Protein AF-A0A7S9GXP0-F1 (afdb_monomer_lite)

Foldseek 3Di:
DDALKDFADFDDLVRLLVLLLVQCVVLVNNPPQFDLLCVQQVDQWTQAPVGIFGEHEAEDACVVCVFFQWKWADPLHGIYIYGYPVLVVCSVVLAQVSQLRSQLSVQCRRYVVVCRNVVDMNTAGPVGGDDDPPHPLRRISSNSSNSSSLSNGHNCVVLLVDDALVSRCVRHSHPSVSSVVVVVVSVCVVCVVVVVVVVVVVVVVVVVVPPDPDDDPPPFPFDPDADPVPRDSQWGDDPQWIARPVPRDIGHPDCPVDDDD

Sequence (261 aa):
MSSDDYFVDPLSDSEVQAYAKRARIFLGLGDARRVDPLILEGVDKIWTVQGVKSFRLEVVADEALPHDVGLTTYDGTKILVQIPRRIRHDAYLGDGFARYTVTHELGHATLHLNKLMSGAAMPRRGSGNKRSDWIPKFKSAERQAMTFGGAFLINDKIGRGLTSPEAISIEFGLSLQAAHIYFEQVQEEIARPEASGRIRQMADQVRAALVPTSSSVATPSFLNEICSCCGQQKLFPVGNKYMCQGCDAIYDRFQDGDQVQ

Radius of gyration: 31.65 Å; chains: 1; bounding box: 79×73×62 Å

pLDDT: mean 87.84, std 13.44, range [33.53, 98.56]

Structure (mmCIF, N/CA/C/O backbone):
data_AF-A0A7S9GXP0-F1
#
_entry.id   AF-A0A7S9GXP0-F1
#
loop_
_atom_site.group_PDB
_atom_site.id
_atom_site.type_symbol
_atom_site.label_atom_id
_atom_site.label_alt_id
_atom_site.label_comp_id
_atom_site.label_asym_id
_atom_site.label_entity_id
_atom_site.label_seq_id
_atom_site.pdbx_PDB_ins_code
_atom_site.Cartn_x
_atom_site.Cartn_y
_atom_site.Cartn_z
_atom_site.occupancy
_atom_site.B_iso_or_equiv
_atom_site.auth_seq_id
_atom_site.auth_comp_id
_atom_site.auth_asym_id
_atom_site.auth_atom_id
_atom_site.pdbx_PDB_model_num
ATOM 1 N N . MET A 1 1 ? 8.524 24.267 -4.888 1.00 33.53 1 MET A N 1
ATOM 2 C CA . MET A 1 1 ? 8.758 23.063 -4.065 1.00 33.53 1 MET A CA 1
ATOM 3 C C . MET A 1 1 ? 7.789 22.005 -4.551 1.00 33.53 1 MET A C 1
ATOM 5 O O . MET A 1 1 ? 6.594 22.202 -4.388 1.00 33.53 1 MET A O 1
ATOM 9 N N . SER A 1 2 ? 8.271 20.975 -5.248 1.00 40.28 2 SER A N 1
ATOM 10 C CA . SER A 1 2 ? 7.413 19.851 -5.636 1.00 40.28 2 SER A CA 1
ATOM 11 C C . SER A 1 2 ? 7.044 19.107 -4.356 1.00 40.28 2 SER A C 1
ATOM 13 O O . SER A 1 2 ? 7.938 18.630 -3.664 1.00 40.28 2 SER A O 1
ATOM 15 N N . SER A 1 3 ? 5.766 19.104 -3.983 1.00 53.41 3 SER A N 1
ATOM 16 C CA . SER A 1 3 ? 5.272 18.232 -2.915 1.00 53.41 3 SER A CA 1
ATOM 17 C C . SER A 1 3 ? 5.403 16.797 -3.419 1.00 53.41 3 SER A C 1
ATOM 19 O O . SER A 1 3 ? 4.863 16.493 -4.479 1.00 53.41 3 SER A O 1
ATOM 21 N N . ASP A 1 4 ? 6.130 15.942 -2.696 1.00 73.19 4 ASP A N 1
ATOM 22 C CA . ASP A 1 4 ? 6.200 14.501 -2.993 1.00 73.19 4 ASP A CA 1
ATOM 23 C C . ASP A 1 4 ? 4.871 13.790 -2.640 1.00 73.19 4 ASP A C 1
ATOM 25 O O . ASP A 1 4 ? 4.665 12.6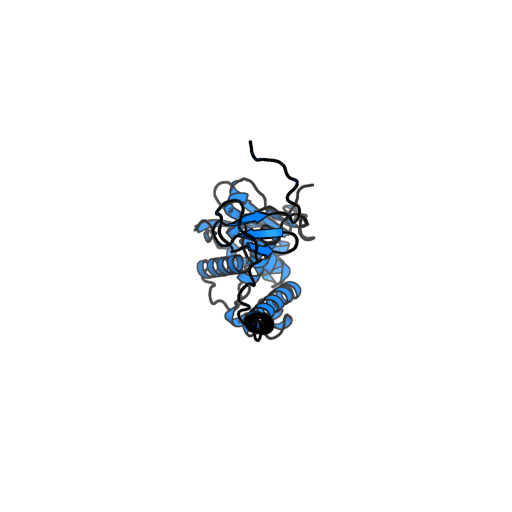42 -3.010 1.00 73.19 4 ASP A O 1
ATOM 29 N N . ASP A 1 5 ? 3.949 14.473 -1.946 1.00 85.81 5 ASP A N 1
ATOM 30 C CA . ASP A 1 5 ? 2.606 13.977 -1.621 1.00 85.81 5 ASP A CA 1
ATOM 31 C C . ASP A 1 5 ? 1.535 14.627 -2.513 1.00 85.81 5 ASP A C 1
ATOM 33 O O . ASP A 1 5 ? 1.552 15.843 -2.750 1.00 85.81 5 ASP A O 1
ATOM 37 N N . TYR A 1 6 ? 0.576 13.820 -2.966 1.00 87.75 6 TYR A N 1
ATOM 38 C CA . TYR A 1 6 ? -0.521 14.238 -3.837 1.00 87.75 6 TYR A CA 1
ATOM 39 C C . TYR A 1 6 ? -1.850 14.263 -3.085 1.00 87.75 6 TYR A C 1
ATOM 41 O O . TYR A 1 6 ? -2.180 13.353 -2.325 1.00 87.75 6 TYR A O 1
ATOM 49 N N . PHE A 1 7 ? -2.663 15.280 -3.375 1.00 91.44 7 PHE A N 1
ATOM 50 C CA . PHE A 1 7 ? -4.058 15.314 -2.949 1.00 91.44 7 PHE A CA 1
ATOM 51 C C . PHE A 1 7 ? -4.886 14.343 -3.798 1.00 91.44 7 PHE A C 1
ATOM 53 O O . PHE A 1 7 ? -4.994 14.519 -5.018 1.00 91.44 7 PHE A O 1
ATOM 60 N N . VAL A 1 8 ? -5.486 13.350 -3.150 1.00 93.25 8 VAL A N 1
ATOM 61 C CA . VAL A 1 8 ? -6.285 12.276 -3.763 1.00 93.25 8 VAL A CA 1
ATOM 62 C C . VAL A 1 8 ? -7.693 12.223 -3.175 1.00 93.25 8 VAL A C 1
ATOM 64 O O . VAL A 1 8 ? -8.009 12.930 -2.211 1.00 93.25 8 VAL A O 1
ATOM 67 N N . ASP A 1 9 ? -8.546 11.395 -3.778 1.00 93.44 9 ASP A N 1
ATOM 68 C CA . ASP A 1 9 ? -9.899 11.172 -3.284 1.00 93.44 9 ASP A CA 1
ATOM 69 C C . ASP A 1 9 ? -9.862 10.651 -1.838 1.00 93.44 9 ASP A C 1
ATOM 71 O O . ASP A 1 9 ? -8.980 9.863 -1.474 1.00 93.44 9 ASP A O 1
ATOM 75 N N . PRO A 1 10 ? -10.776 11.128 -0.977 1.00 95.25 10 PRO A N 1
ATOM 76 C CA . PRO A 1 10 ? -10.758 10.784 0.430 1.00 95.25 10 PRO A CA 1
ATOM 77 C C . PRO A 1 10 ? -11.064 9.299 0.633 1.00 95.25 10 PRO A C 1
ATOM 79 O O . PRO A 1 10 ? -12.124 8.836 0.226 1.00 95.25 10 PRO A O 1
ATOM 82 N N . LEU A 1 11 ? -10.170 8.592 1.323 1.00 95.62 11 LEU A N 1
ATOM 83 C CA . LEU A 1 11 ? -10.386 7.225 1.795 1.00 95.62 11 LEU A CA 1
ATOM 84 C C . LEU A 1 11 ? -10.024 7.129 3.275 1.00 95.62 11 LEU A C 1
ATOM 86 O O . LEU A 1 11 ? -8.978 7.617 3.717 1.00 95.62 11 LEU A O 1
ATOM 90 N N . SER A 1 12 ? -10.896 6.486 4.043 1.00 93.88 12 SER A N 1
ATOM 91 C CA . SER A 1 12 ? -10.603 6.082 5.415 1.00 93.88 12 SER A CA 1
ATOM 92 C C . SER A 1 12 ? -9.601 4.922 5.450 1.00 93.88 12 SER A C 1
ATOM 94 O O . SER A 1 12 ? -9.471 4.159 4.490 1.00 93.88 12 SER A O 1
ATOM 96 N N . ASP A 1 13 ? -8.904 4.752 6.579 1.00 91.62 13 ASP A N 1
ATOM 97 C CA . ASP A 1 13 ? -7.936 3.658 6.734 1.00 91.62 13 ASP A CA 1
ATOM 98 C C . ASP A 1 13 ? -8.610 2.277 6.558 1.00 91.62 13 ASP A C 1
ATOM 100 O O . ASP A 1 13 ? -8.023 1.385 5.948 1.00 91.62 13 ASP A O 1
ATOM 104 N N . SER A 1 14 ? -9.865 2.103 6.994 1.00 91.69 14 SER A N 1
ATOM 105 C CA . SER A 1 14 ? -10.600 0.840 6.830 1.00 91.69 14 SER A CA 1
ATOM 106 C C . SER A 1 14 ? -10.988 0.550 5.375 1.00 91.69 14 SER A C 1
ATOM 108 O O . SER A 1 14 ? -10.937 -0.606 4.951 1.00 91.69 14 SER A O 1
ATOM 110 N N . GLU A 1 15 ? -11.330 1.572 4.584 1.00 96.12 15 GLU A N 1
ATOM 111 C CA . GLU A 1 15 ? -11.570 1.421 3.141 1.00 96.12 15 GLU A CA 1
ATOM 112 C C . GLU A 1 15 ? -10.287 1.023 2.409 1.00 96.12 15 GLU A C 1
ATOM 114 O O . GLU A 1 15 ? -10.288 0.082 1.614 1.00 96.12 15 GLU A O 1
ATOM 119 N N . VAL A 1 16 ? -9.167 1.678 2.729 1.00 96.81 16 VAL A N 1
ATOM 120 C CA . VAL A 1 16 ? -7.855 1.334 2.166 1.00 96.81 16 VAL A CA 1
ATOM 121 C C . VAL A 1 16 ? -7.473 -0.111 2.497 1.00 96.81 16 VAL A C 1
ATOM 123 O O . VAL A 1 16 ? -7.047 -0.858 1.613 1.00 96.81 16 VAL A O 1
ATOM 126 N N . GLN A 1 17 ? -7.669 -0.542 3.745 1.00 95.00 17 GLN A N 1
ATOM 127 C CA . GLN A 1 17 ? -7.436 -1.929 4.153 1.00 95.00 17 GLN A CA 1
ATOM 128 C C . GLN A 1 17 ? -8.337 -2.913 3.392 1.00 95.00 17 GLN A C 1
ATOM 130 O O . GLN A 1 17 ? -7.880 -3.983 2.987 1.00 95.00 17 GLN A O 1
ATOM 135 N N . ALA A 1 18 ? -9.610 -2.573 3.170 1.00 95.81 18 ALA A N 1
ATOM 136 C CA . ALA A 1 18 ? -10.522 -3.400 2.383 1.00 95.81 18 ALA A CA 1
ATOM 137 C C . ALA A 1 18 ? -10.045 -3.545 0.926 1.00 95.81 18 ALA A C 1
ATOM 139 O O . ALA A 1 18 ? -10.080 -4.648 0.371 1.00 95.81 18 ALA A O 1
ATOM 140 N N . TYR A 1 19 ? -9.526 -2.471 0.326 1.00 97.88 19 TYR A N 1
ATOM 141 C CA . TYR A 1 19 ? -8.922 -2.517 -1.006 1.00 97.88 19 TYR A CA 1
ATOM 142 C C . TYR A 1 19 ? -7.648 -3.360 -1.055 1.00 97.88 19 TYR A C 1
ATOM 144 O O . TYR A 1 19 ? -7.503 -4.171 -1.970 1.00 97.88 19 TYR A O 1
ATOM 152 N N . ALA A 1 20 ? -6.774 -3.258 -0.052 1.00 97.38 20 ALA A N 1
ATOM 153 C CA . ALA A 1 20 ? -5.587 -4.105 0.054 1.00 97.38 20 ALA A CA 1
ATOM 154 C C . ALA A 1 20 ? -5.951 -5.597 0.121 1.00 97.38 20 ALA A C 1
ATOM 156 O O . ALA A 1 20 ? -5.390 -6.416 -0.609 1.00 97.38 20 ALA A O 1
ATOM 157 N N . LYS A 1 21 ? -6.965 -5.952 0.919 1.00 95.38 21 LYS A N 1
ATOM 158 C CA . LYS A 1 21 ? -7.484 -7.328 1.018 1.00 95.38 21 LYS A CA 1
ATOM 159 C C . LYS A 1 21 ? -8.074 -7.814 -0.302 1.00 95.38 21 LYS A C 1
ATOM 161 O O . LYS A 1 21 ? -7.852 -8.957 -0.694 1.00 95.38 21 LYS A O 1
ATOM 166 N N . ARG A 1 22 ? -8.796 -6.952 -1.020 1.00 97.25 22 ARG A N 1
ATOM 167 C CA . ARG A 1 22 ? -9.356 -7.291 -2.332 1.00 97.25 22 ARG A CA 1
ATOM 168 C C . ARG A 1 22 ? -8.270 -7.515 -3.382 1.00 97.25 22 ARG A C 1
ATOM 170 O O . ARG A 1 22 ? -8.360 -8.489 -4.125 1.00 97.25 22 ARG A O 1
ATOM 177 N N . ALA A 1 23 ? -7.234 -6.678 -3.402 1.00 97.50 23 ALA A N 1
ATOM 178 C CA . ALA A 1 23 ? -6.063 -6.878 -4.252 1.00 97.50 23 ALA A CA 1
ATOM 179 C C . ALA A 1 23 ? -5.354 -8.202 -3.919 1.00 97.50 23 ALA A C 1
ATOM 181 O O . ALA A 1 23 ? -5.036 -8.980 -4.815 1.00 97.50 23 ALA A O 1
ATOM 182 N N . ARG A 1 24 ? -5.194 -8.512 -2.628 1.00 96.19 24 ARG A N 1
ATOM 183 C CA . ARG A 1 24 ? -4.620 -9.778 -2.157 1.00 96.19 24 ARG A CA 1
ATOM 184 C C . ARG A 1 24 ? -5.430 -10.992 -2.631 1.00 96.19 24 ARG A C 1
ATOM 186 O O . ARG A 1 24 ? -4.852 -11.945 -3.142 1.00 96.19 24 ARG A O 1
ATOM 193 N N . ILE A 1 25 ? -6.760 -10.953 -2.522 1.00 97.06 25 ILE A N 1
ATOM 194 C CA . ILE A 1 25 ? -7.651 -12.015 -3.027 1.00 97.06 25 ILE A CA 1
ATOM 195 C C . ILE A 1 25 ? -7.541 -12.151 -4.548 1.00 97.06 25 ILE A C 1
ATOM 197 O O . ILE A 1 25 ? -7.440 -13.269 -5.046 1.00 97.06 25 ILE A O 1
ATOM 201 N N . PHE A 1 26 ? -7.528 -11.034 -5.281 1.00 97.81 26 PHE A N 1
ATOM 202 C CA . PHE A 1 26 ? -7.406 -11.035 -6.740 1.00 97.81 26 PHE A CA 1
ATOM 203 C C . PHE A 1 26 ? -6.122 -11.727 -7.217 1.00 97.81 26 PHE A C 1
ATOM 205 O O . PHE A 1 26 ? -6.145 -12.446 -8.210 1.00 97.81 26 PHE A O 1
ATOM 212 N N . LEU A 1 27 ? -5.025 -11.565 -6.475 1.00 97.38 27 LEU A N 1
ATOM 213 C CA . LEU A 1 27 ? -3.742 -12.217 -6.746 1.00 97.38 27 LEU A CA 1
ATOM 214 C C . LEU A 1 27 ? -3.666 -13.671 -6.238 1.00 97.38 27 LEU A C 1
ATOM 216 O O . LEU A 1 27 ? -2.598 -14.274 -6.273 1.00 97.38 27 LEU A O 1
ATOM 220 N N . GLY A 1 28 ? -4.765 -14.239 -5.728 1.00 96.75 28 GLY A N 1
ATOM 221 C CA . GLY A 1 28 ? -4.793 -15.601 -5.184 1.00 96.75 28 GLY A CA 1
ATOM 222 C C . GLY A 1 28 ? -4.115 -15.748 -3.816 1.00 96.75 28 GLY A C 1
ATOM 223 O O . GLY A 1 28 ? -3.823 -16.860 -3.390 1.00 96.75 28 GLY A O 1
ATOM 224 N N . LEU A 1 29 ? -3.875 -14.644 -3.102 1.00 96.12 29 LEU A N 1
ATOM 225 C CA . LEU A 1 29 ? -3.145 -14.609 -1.828 1.00 96.12 29 LEU A CA 1
ATOM 226 C C . LEU A 1 29 ? -4.047 -14.435 -0.596 1.00 96.12 29 LEU A C 1
ATOM 228 O O . LEU A 1 29 ? -3.543 -14.186 0.502 1.00 96.12 29 LEU A O 1
ATOM 232 N N . GLY A 1 30 ? -5.372 -14.494 -0.762 1.00 91.69 30 GLY A N 1
ATOM 233 C CA . GLY A 1 30 ? -6.348 -14.097 0.264 1.00 91.69 30 GLY A CA 1
ATOM 234 C C . GLY A 1 30 ? -6.096 -14.718 1.642 1.00 91.69 30 GLY A C 1
ATOM 235 O O . GLY A 1 30 ? -6.003 -13.992 2.629 1.00 91.69 30 GLY A O 1
ATOM 236 N N . ASP A 1 31 ? -5.896 -16.036 1.695 1.00 90.31 31 ASP A N 1
ATOM 237 C CA . ASP A 1 31 ? -5.619 -16.775 2.935 1.00 90.31 31 ASP A CA 1
ATOM 238 C C . ASP A 1 31 ? -4.131 -17.102 3.135 1.00 90.31 31 ASP A C 1
ATOM 240 O O . ASP A 1 31 ? -3.775 -17.824 4.067 1.00 90.31 31 ASP A O 1
ATOM 244 N N . ALA A 1 32 ? -3.237 -16.567 2.295 1.00 94.75 32 ALA A N 1
ATOM 245 C CA . ALA A 1 32 ? -1.804 -16.784 2.460 1.00 94.75 32 ALA A CA 1
ATOM 246 C C . ALA A 1 32 ? -1.377 -16.340 3.865 1.00 94.75 32 ALA A C 1
ATOM 248 O O . ALA A 1 32 ? -1.821 -15.303 4.359 1.00 94.75 32 ALA A O 1
ATOM 249 N N . ARG A 1 33 ? -0.516 -17.111 4.526 1.00 94.62 33 ARG A N 1
ATOM 250 C CA . ARG A 1 33 ? 0.012 -16.740 5.845 1.00 94.62 33 ARG A CA 1
ATOM 251 C C . ARG A 1 33 ? 0.942 -15.532 5.729 1.00 94.62 33 ARG A C 1
ATOM 253 O O . ARG A 1 33 ? 0.739 -14.517 6.385 1.00 94.62 33 ARG A O 1
ATOM 260 N N . ARG A 1 34 ? 1.883 -15.608 4.791 1.00 93.88 34 ARG A N 1
ATOM 261 C CA . ARG A 1 34 ? 2.851 -14.562 4.459 1.00 93.88 34 ARG A CA 1
ATOM 262 C C . ARG A 1 34 ? 2.829 -14.315 2.956 1.00 93.88 34 ARG A C 1
ATOM 264 O O . ARG A 1 34 ? 2.685 -15.258 2.184 1.00 93.88 34 ARG A O 1
ATOM 271 N N . VAL A 1 35 ? 2.965 -13.055 2.557 1.00 95.94 35 VAL A N 1
ATOM 272 C CA . VAL A 1 35 ? 3.005 -12.653 1.146 1.00 95.94 35 VAL A CA 1
ATOM 273 C C . VAL A 1 35 ? 4.433 -12.327 0.751 1.00 95.94 35 VAL A C 1
ATOM 275 O O . VAL A 1 35 ? 5.068 -11.478 1.378 1.00 95.94 35 VAL A O 1
ATOM 278 N N . ASP A 1 36 ? 4.927 -12.980 -0.293 1.00 96.25 36 ASP A N 1
ATOM 279 C CA . ASP A 1 36 ? 6.098 -12.506 -1.021 1.00 96.25 36 ASP A CA 1
ATOM 280 C C . ASP A 1 36 ? 5.645 -11.424 -2.016 1.00 96.25 36 ASP A C 1
ATOM 282 O O . ASP A 1 36 ? 4.874 -11.733 -2.925 1.00 96.25 36 ASP A O 1
ATOM 286 N N . PRO A 1 37 ? 6.046 -10.151 -1.853 1.00 96.94 37 PRO A N 1
ATOM 287 C CA . PRO A 1 37 ? 5.636 -9.100 -2.775 1.00 96.94 37 PRO A CA 1
ATOM 288 C C . PRO A 1 37 ? 6.296 -9.217 -4.157 1.00 96.94 37 PRO A C 1
ATOM 290 O O . PRO A 1 37 ? 5.799 -8.617 -5.107 1.00 96.94 37 PRO A O 1
ATOM 293 N N . LEU A 1 38 ? 7.372 -9.999 -4.307 1.00 97.88 38 LEU A N 1
ATOM 294 C CA . LEU A 1 38 ? 8.059 -10.169 -5.591 1.00 97.88 38 LEU A CA 1
ATOM 295 C C . LEU A 1 38 ? 7.289 -11.038 -6.588 1.00 97.88 38 LEU A C 1
ATOM 297 O O . LEU A 1 38 ? 7.621 -11.036 -7.772 1.00 97.88 38 LEU A O 1
ATOM 301 N N . ILE A 1 39 ? 6.194 -11.690 -6.175 1.00 97.38 39 ILE A N 1
ATOM 302 C CA . ILE A 1 39 ? 5.274 -12.341 -7.122 1.00 97.38 39 ILE A CA 1
ATOM 303 C C . ILE A 1 39 ? 4.759 -11.364 -8.189 1.00 97.38 39 ILE A C 1
ATOM 305 O O . ILE A 1 39 ? 4.396 -11.786 -9.283 1.00 97.38 39 ILE A O 1
ATOM 309 N N . LEU A 1 40 ? 4.738 -10.060 -7.877 1.00 98.06 40 LEU A N 1
ATOM 310 C CA . LEU A 1 40 ? 4.291 -9.002 -8.777 1.00 98.06 40 LEU A CA 1
ATOM 311 C C . LEU A 1 40 ? 5.176 -8.877 -10.029 1.00 98.06 40 LEU A C 1
ATOM 313 O O . LEU A 1 40 ? 4.699 -8.356 -11.032 1.00 98.06 40 LEU A O 1
ATOM 317 N N . GLU A 1 41 ? 6.417 -9.387 -10.016 1.00 97.56 41 GLU A N 1
ATOM 318 C CA . GLU A 1 41 ? 7.276 -9.461 -11.214 1.00 97.56 41 GLU A CA 1
ATOM 319 C C . GLU A 1 41 ? 6.646 -10.336 -12.315 1.00 97.56 41 GLU A C 1
ATOM 321 O O . GLU A 1 41 ? 6.873 -10.101 -13.500 1.00 97.56 41 GLU A O 1
ATOM 326 N N . GLY A 1 42 ? 5.837 -11.331 -11.930 1.00 97.19 42 GLY A N 1
ATOM 327 C CA . GLY A 1 42 ? 5.151 -12.251 -12.842 1.00 97.19 42 GLY A CA 1
ATOM 328 C C . GLY A 1 42 ? 3.703 -11.876 -13.167 1.00 97.19 42 GLY A C 1
ATOM 329 O O . GLY A 1 42 ? 3.016 -12.655 -13.824 1.00 97.19 42 GLY A O 1
ATOM 330 N N . VAL A 1 43 ? 3.216 -10.726 -12.694 1.00 97.50 43 VAL A N 1
ATOM 331 C CA . VAL A 1 43 ? 1.814 -10.304 -12.829 1.00 97.50 43 VAL A CA 1
ATOM 332 C C . VAL A 1 43 ? 1.670 -9.279 -13.955 1.00 97.50 43 VAL A C 1
ATOM 334 O O . VAL A 1 43 ? 2.372 -8.272 -13.978 1.00 97.50 43 VAL A O 1
ATOM 337 N N . ASP A 1 44 ? 0.720 -9.505 -14.865 1.00 97.88 44 ASP A N 1
ATOM 338 C CA . ASP A 1 44 ? 0.416 -8.612 -15.994 1.00 97.88 44 ASP A CA 1
ATOM 339 C C . ASP A 1 44 ? -0.805 -7.707 -15.748 1.00 97.88 44 ASP A C 1
ATOM 341 O O . ASP A 1 44 ? -1.043 -6.744 -16.485 1.00 97.88 44 ASP A O 1
ATOM 345 N N . LYS A 1 45 ? -1.606 -8.022 -14.725 1.00 98.25 45 LYS A N 1
ATOM 346 C CA . LYS A 1 45 ? -2.831 -7.308 -14.365 1.00 98.25 45 LYS A CA 1
ATOM 347 C C . LYS A 1 45 ? -3.022 -7.260 -12.864 1.00 98.25 45 LYS A C 1
ATOM 349 O O . LYS A 1 45 ? -2.847 -8.256 -12.173 1.00 98.25 45 LYS A O 1
ATOM 354 N N . ILE A 1 46 ? -3.507 -6.129 -12.374 1.00 98.31 46 ILE A N 1
ATOM 355 C CA . ILE A 1 46 ? -3.930 -5.981 -10.981 1.00 98.31 46 ILE A CA 1
ATOM 356 C C . ILE A 1 46 ? -5.378 -5.520 -10.915 1.00 98.31 46 ILE A C 1
ATOM 358 O O . ILE A 1 46 ? -5.911 -4.910 -11.847 1.00 98.31 46 ILE A O 1
ATOM 362 N N . TRP A 1 47 ? -6.011 -5.787 -9.781 1.00 98.12 47 TRP A N 1
ATOM 363 C CA . TRP A 1 47 ? -7.250 -5.122 -9.420 1.00 98.12 47 TRP A CA 1
ATOM 364 C C . TRP A 1 47 ? -6.941 -3.713 -8.901 1.00 98.12 47 TRP A C 1
ATOM 366 O O . TRP A 1 47 ? -6.074 -3.548 -8.049 1.00 98.12 47 TRP A O 1
ATOM 376 N N . THR A 1 48 ? -7.666 -2.714 -9.397 1.00 97.69 48 THR A N 1
ATOM 377 C CA . THR A 1 48 ? -7.634 -1.323 -8.919 1.00 97.69 48 THR A CA 1
ATOM 378 C C . THR A 1 48 ? -9.028 -0.897 -8.465 1.00 97.69 48 THR A C 1
ATOM 380 O O . THR A 1 48 ? -10.022 -1.555 -8.793 1.00 97.69 48 THR A O 1
ATOM 383 N N . VAL A 1 49 ? -9.141 0.258 -7.805 1.00 96.44 49 VAL A N 1
ATOM 384 C CA . VAL A 1 49 ? -10.448 0.860 -7.469 1.00 96.44 49 VAL A CA 1
ATOM 385 C C . VAL A 1 49 ? -11.317 1.163 -8.703 1.00 96.44 49 VAL A C 1
ATOM 387 O O . VAL A 1 49 ? -12.519 1.366 -8.572 1.00 96.44 49 VAL A O 1
ATOM 390 N N . GLN A 1 50 ? -10.742 1.120 -9.911 1.00 94.94 50 GLN A N 1
ATOM 391 C CA . GLN A 1 50 ? -11.436 1.274 -11.197 1.00 94.94 50 GLN A CA 1
ATOM 392 C C . GLN A 1 50 ? -11.554 -0.035 -11.991 1.00 94.94 50 GLN A C 1
ATOM 394 O O . GLN A 1 50 ? -11.725 -0.026 -13.213 1.00 94.94 50 GLN A O 1
ATOM 399 N N . GLY A 1 51 ? -11.418 -1.175 -11.316 1.00 96.38 51 GLY A N 1
ATOM 400 C CA . GLY A 1 51 ? -11.441 -2.496 -11.934 1.00 96.38 51 GLY A CA 1
ATOM 401 C C . GLY A 1 51 ? -10.060 -2.994 -12.348 1.00 96.38 51 GLY A C 1
ATOM 402 O O . GLY A 1 51 ? -9.030 -2.484 -11.910 1.00 96.38 51 GLY A O 1
ATOM 403 N N . VAL A 1 52 ? -10.039 -4.053 -13.153 1.00 98.12 52 VAL A N 1
ATOM 404 C CA . VAL A 1 52 ? -8.797 -4.727 -13.553 1.00 98.12 52 VAL A CA 1
ATOM 405 C C . VAL A 1 52 ? -8.052 -3.892 -14.589 1.00 98.12 52 VAL A C 1
ATOM 407 O O . VAL A 1 52 ? -8.645 -3.446 -15.573 1.00 98.12 52 VAL A O 1
ATOM 410 N N . LYS A 1 53 ? -6.752 -3.689 -14.375 1.00 97.88 53 LYS A N 1
ATOM 411 C CA . LYS A 1 53 ? -5.889 -2.888 -15.248 1.00 97.88 53 LYS A CA 1
ATOM 412 C C . LYS A 1 53 ? -4.592 -3.615 -15.545 1.00 97.88 53 LYS A C 1
ATOM 414 O O . LYS A 1 53 ? -4.097 -4.364 -14.707 1.00 97.88 53 LYS A O 1
ATOM 419 N N . SER A 1 54 ? -4.057 -3.360 -16.735 1.00 98.25 54 SER A N 1
ATOM 420 C CA . SER A 1 54 ? -2.723 -3.806 -17.123 1.00 98.25 54 SER A CA 1
ATOM 421 C C . SER A 1 54 ? -1.680 -3.197 -16.190 1.00 98.25 54 SER A C 1
ATOM 423 O O . SER A 1 54 ? -1.738 -2.007 -15.870 1.00 98.25 54 SER A O 1
ATOM 425 N N . PHE A 1 55 ? -0.733 -4.020 -15.769 1.00 98.50 55 PHE A N 1
ATOM 426 C CA . PHE A 1 55 ? 0.261 -3.704 -14.759 1.00 98.50 55 PHE A CA 1
ATOM 427 C C . PHE A 1 55 ? 1.603 -4.318 -15.131 1.00 98.50 55 PHE A C 1
ATOM 429 O O . PHE A 1 55 ? 1.663 -5.355 -15.792 1.00 98.50 55 PHE A O 1
ATOM 436 N N . ARG A 1 56 ? 2.683 -3.678 -14.690 1.00 98.44 56 ARG A N 1
ATOM 437 C CA . ARG A 1 56 ? 4.014 -4.266 -14.723 1.00 98.44 56 ARG A CA 1
ATOM 438 C C . ARG A 1 56 ? 4.852 -3.749 -13.565 1.00 98.44 56 ARG A C 1
ATOM 440 O O . ARG A 1 56 ? 4.938 -2.539 -13.362 1.00 98.44 56 ARG A O 1
ATOM 447 N N . LEU A 1 57 ? 5.518 -4.672 -12.880 1.00 98.44 57 LEU A N 1
ATOM 448 C CA . LEU A 1 57 ? 6.645 -4.369 -12.010 1.00 98.44 57 LEU A CA 1
ATOM 449 C C . LEU A 1 57 ? 7.944 -4.482 -12.820 1.00 98.44 57 LEU A C 1
ATOM 451 O O . LEU A 1 57 ? 8.224 -5.522 -13.415 1.00 98.44 57 LEU A O 1
ATOM 455 N N . GLU A 1 58 ? 8.733 -3.415 -12.860 1.00 98.06 58 GLU A N 1
ATOM 456 C CA . GLU A 1 58 ? 10.027 -3.367 -13.533 1.00 98.06 58 GLU A CA 1
ATOM 457 C C . GLU A 1 58 ? 11.156 -3.158 -12.526 1.00 98.06 58 GLU A C 1
ATOM 459 O O . GLU A 1 58 ? 11.150 -2.224 -11.724 1.00 98.06 58 GLU A O 1
ATOM 464 N N . VAL A 1 59 ? 12.165 -4.023 -12.604 1.00 98.31 59 VAL A N 1
ATOM 465 C CA . VAL A 1 59 ? 13.392 -3.885 -11.821 1.00 98.31 59 VAL A CA 1
ATOM 466 C C . VAL A 1 59 ? 14.400 -3.102 -12.651 1.00 98.31 59 VAL A C 1
ATOM 468 O O . VAL A 1 59 ? 14.902 -3.594 -13.665 1.00 98.31 59 VAL A O 1
ATOM 471 N N . VAL A 1 60 ? 14.699 -1.882 -12.222 1.00 98.25 60 VAL A N 1
ATOM 472 C CA . VAL A 1 60 ? 15.599 -0.963 -12.931 1.00 98.25 60 VAL A CA 1
ATOM 473 C C . VAL A 1 60 ? 16.976 -0.913 -12.273 1.00 98.25 60 VAL A C 1
ATOM 475 O O . VAL A 1 60 ? 17.149 -1.317 -11.122 1.00 98.25 60 VAL A O 1
ATOM 478 N N . ALA A 1 61 ? 17.983 -0.443 -13.013 1.00 98.00 61 ALA A N 1
ATOM 479 C CA . ALA A 1 61 ? 19.311 -0.198 -12.454 1.00 98.00 61 ALA A CA 1
ATOM 480 C C . ALA A 1 61 ? 19.234 0.808 -11.291 1.00 98.00 61 ALA A C 1
ATOM 482 O O . ALA A 1 61 ? 18.367 1.683 -11.285 1.00 98.00 61 ALA A O 1
ATOM 483 N N . ASP A 1 62 ? 20.124 0.690 -10.305 1.00 96.25 62 ASP A N 1
ATOM 484 C CA . ASP A 1 62 ? 20.070 1.527 -9.103 1.00 96.25 62 ASP A CA 1
ATOM 485 C C . ASP A 1 62 ? 20.246 3.017 -9.420 1.00 96.25 62 ASP A C 1
ATOM 487 O O . ASP A 1 62 ? 19.629 3.866 -8.776 1.00 96.25 62 ASP A O 1
ATOM 491 N N . GLU A 1 63 ? 21.012 3.315 -10.467 1.00 95.69 63 GLU A N 1
ATOM 492 C CA . GLU A 1 63 ? 21.300 4.652 -10.976 1.00 95.69 63 GLU A CA 1
ATOM 493 C C . GLU A 1 63 ? 20.102 5.288 -11.692 1.00 95.69 63 GLU A C 1
ATOM 495 O O . GLU A 1 63 ? 20.060 6.507 -11.838 1.00 95.69 63 GLU A O 1
ATOM 500 N N . ALA A 1 64 ? 19.119 4.490 -12.127 1.00 94.94 64 ALA A N 1
ATOM 501 C CA . ALA A 1 64 ? 17.893 5.005 -12.738 1.00 94.94 64 ALA A CA 1
ATOM 502 C C . ALA A 1 64 ? 16.979 5.687 -11.705 1.00 94.94 64 ALA A C 1
ATOM 504 O O . ALA A 1 64 ? 16.182 6.550 -12.062 1.00 94.94 64 ALA A O 1
ATOM 505 N N . LEU A 1 65 ? 17.117 5.315 -10.427 1.00 92.94 65 LEU A N 1
ATOM 506 C CA . LEU A 1 65 ? 16.384 5.868 -9.288 1.00 92.94 65 LEU A CA 1
ATOM 507 C C . LEU A 1 65 ? 17.378 6.175 -8.146 1.00 92.94 65 LEU A C 1
ATOM 509 O O . LEU A 1 65 ? 17.412 5.475 -7.126 1.00 92.94 65 LEU A O 1
ATOM 513 N N . PRO A 1 66 ? 18.225 7.211 -8.302 1.00 85.94 66 PRO A N 1
ATOM 514 C CA . PRO A 1 66 ? 19.343 7.463 -7.389 1.00 85.94 66 PRO A CA 1
ATOM 515 C C . PRO A 1 66 ? 18.895 7.963 -6.008 1.00 85.94 66 PRO A C 1
ATOM 517 O O . PRO A 1 66 ? 19.588 7.758 -5.014 1.00 85.94 66 PRO A O 1
ATOM 520 N N . HIS A 1 67 ? 17.731 8.612 -5.929 1.00 88.19 67 HIS A N 1
ATOM 521 C CA . HIS A 1 67 ? 17.168 9.160 -4.687 1.00 88.19 67 HIS A CA 1
ATOM 522 C C . HIS A 1 67 ? 15.872 8.465 -4.254 1.00 88.19 67 HIS A C 1
ATOM 524 O O . HIS A 1 67 ? 15.391 8.681 -3.137 1.00 88.19 67 HIS A O 1
ATOM 530 N N . ASP A 1 68 ? 15.346 7.602 -5.120 1.00 91.00 68 ASP A N 1
ATOM 531 C CA . ASP A 1 68 ? 14.036 6.988 -4.982 1.00 91.00 68 ASP A CA 1
ATOM 532 C C . ASP A 1 68 ? 14.195 5.478 -4.797 1.00 91.00 68 ASP A C 1
ATOM 534 O O . ASP A 1 68 ? 15.109 4.847 -5.327 1.00 91.00 68 ASP A O 1
ATOM 538 N N . VAL A 1 69 ? 13.324 4.895 -3.987 1.00 93.31 69 VAL A N 1
ATOM 539 C CA . VAL A 1 69 ? 13.257 3.456 -3.705 1.00 93.31 69 VAL A CA 1
ATOM 540 C C . VAL A 1 69 ? 12.063 2.793 -4.393 1.00 93.31 69 VAL A C 1
ATOM 542 O O . VAL A 1 69 ? 11.949 1.571 -4.379 1.00 93.31 69 VAL A O 1
ATOM 545 N N . GLY A 1 70 ? 11.209 3.590 -5.031 1.00 96.56 70 GLY A N 1
ATOM 546 C CA . GLY A 1 70 ? 10.073 3.152 -5.825 1.00 96.56 70 GLY A CA 1
ATOM 547 C C . GLY A 1 70 ? 9.545 4.304 -6.673 1.00 96.56 70 GLY A C 1
ATOM 548 O O . GLY A 1 70 ? 9.738 5.474 -6.331 1.00 96.56 70 GLY A O 1
ATOM 549 N N . LEU A 1 71 ? 8.926 3.976 -7.800 1.00 97.12 71 LEU A N 1
ATOM 550 C CA . LEU A 1 71 ? 8.243 4.937 -8.654 1.00 97.12 71 LEU A CA 1
ATOM 551 C C . LEU A 1 71 ? 7.032 4.280 -9.310 1.00 97.12 71 LEU A C 1
ATOM 553 O O . LEU A 1 71 ? 7.179 3.322 -10.068 1.00 97.12 71 LEU A O 1
ATOM 557 N N . THR A 1 72 ? 5.852 4.853 -9.089 1.00 98.12 72 THR A N 1
ATOM 558 C CA . THR A 1 72 ? 4.624 4.444 -9.775 1.00 98.12 72 THR A CA 1
ATOM 559 C C . THR A 1 72 ? 4.192 5.490 -10.803 1.00 98.12 72 THR A C 1
ATOM 561 O O . THR A 1 72 ? 4.053 6.676 -10.491 1.00 98.12 72 THR A O 1
ATOM 564 N N . THR A 1 73 ? 3.956 5.050 -12.040 1.00 97.75 73 THR A N 1
ATOM 565 C CA . THR A 1 73 ? 3.534 5.883 -13.180 1.00 97.75 73 THR A CA 1
ATOM 566 C C . THR A 1 73 ? 2.504 5.159 -14.059 1.00 97.75 73 THR A C 1
ATOM 568 O O . THR A 1 73 ? 2.175 3.991 -13.842 1.00 97.75 73 THR A O 1
ATOM 571 N N . TYR A 1 74 ? 1.973 5.859 -15.063 1.00 97.69 74 TYR A N 1
ATOM 572 C CA . TYR A 1 74 ? 1.131 5.293 -16.116 1.00 97.69 74 TYR A CA 1
ATOM 573 C C . TYR A 1 74 ? 1.711 5.667 -17.484 1.00 97.69 74 TYR A C 1
ATOM 575 O O . TYR A 1 74 ? 1.917 6.847 -17.756 1.00 97.69 74 TYR A O 1
ATOM 583 N N . ASP A 1 75 ? 1.966 4.679 -18.346 1.00 95.06 75 ASP A N 1
ATOM 584 C CA . ASP A 1 75 ? 2.638 4.887 -19.644 1.00 95.06 75 ASP A CA 1
ATOM 585 C C . ASP A 1 75 ? 1.681 5.202 -20.810 1.00 95.06 75 ASP A C 1
ATOM 587 O O . ASP A 1 75 ? 2.093 5.275 -21.965 1.00 95.06 75 ASP A O 1
ATOM 591 N N . GLY A 1 76 ? 0.388 5.363 -20.517 1.00 93.75 76 GLY A N 1
ATOM 592 C CA . GLY A 1 76 ? -0.677 5.498 -21.514 1.00 93.75 76 GLY A CA 1
ATOM 593 C C . GLY A 1 76 ? -1.443 4.197 -21.766 1.00 93.75 76 GLY A C 1
ATOM 594 O O . GLY A 1 76 ? -2.611 4.248 -22.154 1.00 93.75 76 GLY A O 1
ATOM 595 N N . THR A 1 77 ? -0.839 3.043 -21.476 1.00 95.19 77 THR A N 1
ATOM 596 C CA . THR A 1 77 ? -1.410 1.708 -21.725 1.00 95.19 77 THR A CA 1
ATOM 597 C C . THR A 1 77 ? -1.554 0.858 -20.464 1.00 95.19 77 THR A C 1
ATOM 599 O O . THR A 1 77 ? -2.516 0.097 -20.333 1.00 95.19 77 THR A O 1
ATOM 602 N N . LYS A 1 78 ? -0.614 0.972 -19.526 1.00 97.50 78 LYS A N 1
ATOM 603 C CA . LYS A 1 78 ? -0.547 0.177 -18.298 1.00 97.50 78 LYS A CA 1
ATOM 604 C C . LYS A 1 78 ? 0.069 0.976 -17.161 1.00 97.50 78 LYS A C 1
ATOM 606 O O . LYS A 1 78 ? 0.739 1.989 -17.357 1.00 97.50 78 LYS A O 1
ATOM 611 N N . ILE A 1 79 ? -0.174 0.485 -15.955 1.00 98.50 79 ILE A N 1
ATOM 612 C CA . ILE A 1 79 ? 0.455 0.999 -14.746 1.00 98.50 79 ILE A CA 1
ATOM 613 C C . ILE A 1 79 ? 1.859 0.402 -14.661 1.00 98.50 79 ILE A C 1
ATOM 615 O O . ILE A 1 79 ? 2.016 -0.818 -14.751 1.00 98.50 79 ILE A O 1
ATOM 619 N N . LEU A 1 80 ? 2.863 1.256 -14.492 1.00 98.38 80 LEU A N 1
ATOM 620 C CA . LEU A 1 80 ? 4.254 0.860 -14.323 1.00 98.38 80 LEU A CA 1
ATOM 621 C C . LEU A 1 80 ? 4.686 1.153 -12.893 1.00 98.38 80 LEU A C 1
ATOM 623 O O . LEU A 1 80 ? 4.638 2.300 -12.450 1.00 98.38 80 LEU A O 1
ATOM 627 N N . VAL A 1 81 ? 5.133 0.116 -12.195 1.00 98.50 81 VAL A N 1
ATOM 628 C CA . VAL A 1 81 ? 5.850 0.244 -10.929 1.00 98.50 81 VAL A CA 1
ATOM 629 C C . VAL A 1 81 ? 7.306 -0.084 -11.189 1.00 98.50 81 VAL A C 1
ATOM 631 O O . VAL A 1 81 ? 7.613 -1.157 -11.697 1.00 98.50 81 VAL A O 1
ATOM 634 N N . GLN A 1 82 ? 8.203 0.823 -10.833 1.00 98.44 82 GLN A N 1
ATOM 635 C CA . GLN A 1 82 ? 9.638 0.640 -10.974 1.00 98.44 82 GLN A CA 1
ATOM 636 C C . GLN A 1 82 ? 10.279 0.585 -9.594 1.00 98.44 82 GLN A C 1
ATOM 638 O O . GLN A 1 82 ? 10.037 1.456 -8.758 1.00 98.44 82 GLN A O 1
ATOM 643 N N . ILE A 1 83 ? 11.106 -0.431 -9.362 1.00 98.38 83 ILE A N 1
ATOM 644 C CA . ILE A 1 83 ? 11.915 -0.551 -8.147 1.00 98.38 83 ILE A CA 1
ATOM 645 C C . ILE A 1 83 ? 13.393 -0.718 -8.516 1.00 98.38 83 ILE A C 1
ATOM 647 O O . ILE A 1 83 ? 13.708 -1.408 -9.491 1.00 98.38 83 ILE A O 1
ATOM 651 N N . PRO A 1 84 ? 14.325 -0.116 -7.760 1.00 98.12 84 PRO A N 1
ATOM 652 C CA . PRO A 1 84 ? 15.746 -0.339 -7.981 1.00 98.12 84 PRO A CA 1
ATOM 653 C C . PRO A 1 84 ? 16.163 -1.788 -7.676 1.00 98.12 84 PRO A C 1
ATOM 655 O O . PRO A 1 84 ? 15.578 -2.446 -6.807 1.00 98.12 84 PRO A O 1
ATOM 658 N N . ARG A 1 85 ? 17.223 -2.277 -8.335 1.00 98.06 85 ARG A N 1
ATOM 659 C CA . ARG A 1 85 ? 17.797 -3.617 -8.100 1.00 98.06 85 ARG A CA 1
ATOM 660 C C . ARG A 1 85 ? 18.123 -3.879 -6.631 1.00 98.06 85 ARG A C 1
ATOM 662 O O . ARG A 1 85 ? 17.825 -4.981 -6.170 1.00 98.06 85 ARG A O 1
ATOM 669 N N . ARG A 1 86 ? 18.659 -2.895 -5.894 1.00 97.12 86 ARG A N 1
ATOM 670 C CA . ARG A 1 86 ? 18.929 -3.033 -4.450 1.00 97.12 86 ARG A CA 1
ATOM 671 C C . ARG A 1 86 ? 17.663 -3.363 -3.654 1.00 97.12 86 ARG A C 1
ATOM 673 O O . ARG A 1 86 ? 17.651 -4.330 -2.909 1.00 97.12 86 ARG A O 1
ATOM 680 N N . ILE A 1 87 ? 16.555 -2.662 -3.916 1.00 97.81 87 ILE A N 1
ATOM 681 C CA . ILE A 1 87 ? 15.274 -2.878 -3.223 1.00 97.81 87 ILE A CA 1
ATOM 682 C C . ILE A 1 87 ? 14.705 -4.251 -3.559 1.00 97.81 87 ILE A C 1
ATOM 684 O O . ILE A 1 87 ? 14.229 -4.965 -2.681 1.00 97.81 87 ILE A O 1
ATOM 688 N N . ARG A 1 88 ? 14.793 -4.666 -4.823 1.00 98.06 88 ARG A N 1
ATOM 689 C CA . ARG A 1 88 ? 14.379 -6.013 -5.214 1.00 98.06 88 ARG A CA 1
ATOM 690 C C . ARG A 1 88 ? 15.211 -7.089 -4.511 1.00 98.06 88 ARG A C 1
ATOM 692 O O . ARG A 1 88 ? 14.657 -8.086 -4.052 1.00 98.06 88 ARG A O 1
ATOM 699 N N . HIS A 1 89 ? 16.530 -6.910 -4.444 1.00 98.25 89 HIS A N 1
ATOM 700 C CA . HIS A 1 89 ? 17.433 -7.842 -3.771 1.00 98.25 89 HIS A CA 1
ATOM 701 C C . HIS A 1 89 ? 17.145 -7.930 -2.267 1.00 98.25 89 HIS A C 1
ATOM 703 O O . HIS A 1 89 ? 16.978 -9.028 -1.743 1.00 98.25 89 HIS A O 1
ATOM 709 N N . ASP A 1 90 ? 16.989 -6.793 -1.597 1.00 97.50 90 ASP A N 1
ATOM 710 C CA . ASP A 1 90 ? 16.689 -6.735 -0.166 1.00 97.50 90 ASP A CA 1
ATOM 711 C C . ASP A 1 90 ? 15.324 -7.371 0.144 1.00 97.50 90 ASP A C 1
ATOM 713 O O . ASP A 1 90 ? 15.192 -8.149 1.091 1.00 97.50 90 ASP A O 1
ATOM 717 N N . ALA A 1 91 ? 14.317 -7.136 -0.707 1.00 96.75 91 ALA A N 1
ATOM 718 C CA . ALA A 1 91 ? 13.008 -7.769 -0.571 1.00 96.75 91 ALA A CA 1
ATOM 719 C C . ALA A 1 91 ? 13.091 -9.300 -0.687 1.00 96.75 91 ALA A C 1
ATOM 721 O O . ALA A 1 91 ? 12.437 -10.004 0.086 1.00 96.75 91 ALA A O 1
ATOM 722 N N . TYR A 1 92 ? 13.930 -9.808 -1.599 1.00 97.06 92 TYR A N 1
ATOM 723 C CA . TYR A 1 92 ? 14.216 -11.239 -1.745 1.00 97.06 92 TYR A CA 1
ATOM 724 C C . TYR A 1 92 ? 14.906 -11.824 -0.503 1.00 97.06 92 TYR A C 1
ATOM 726 O O . TYR A 1 92 ? 14.569 -12.927 -0.076 1.00 97.06 92 TYR A O 1
ATOM 734 N N . LEU A 1 93 ? 15.820 -11.075 0.123 1.00 96.62 93 LEU A N 1
ATOM 735 C CA . LEU A 1 93 ? 16.454 -11.463 1.391 1.00 96.62 93 LEU A CA 1
ATOM 736 C C . LEU A 1 93 ? 15.512 -11.364 2.602 1.00 96.62 93 LEU A C 1
ATOM 738 O O . LEU A 1 93 ? 15.871 -11.776 3.705 1.00 96.62 93 LEU A O 1
ATOM 742 N N . GLY A 1 94 ? 14.295 -10.857 2.406 1.00 93.06 94 GLY A N 1
ATOM 743 C CA . GLY A 1 94 ? 13.282 -10.757 3.445 1.00 93.06 94 GLY A CA 1
ATOM 744 C C . GLY A 1 94 ? 13.299 -9.439 4.214 1.00 93.06 94 GLY A C 1
ATOM 745 O O . GLY A 1 94 ? 12.590 -9.354 5.220 1.00 93.06 94 GLY A O 1
ATOM 746 N N . ASP A 1 95 ? 14.047 -8.430 3.757 1.00 94.88 95 ASP A N 1
ATOM 747 C CA . ASP A 1 95 ? 14.086 -7.116 4.396 1.00 94.88 95 ASP A CA 1
ATOM 748 C C . ASP A 1 95 ? 12.687 -6.485 4.444 1.00 94.88 95 ASP A C 1
ATOM 750 O O . ASP A 1 95 ? 11.979 -6.360 3.439 1.00 94.88 95 ASP A O 1
ATOM 754 N N . GLY A 1 96 ? 12.276 -6.089 5.648 1.00 93.56 96 GLY A N 1
ATOM 755 C CA . GLY A 1 96 ? 10.927 -5.598 5.892 1.00 93.56 96 GLY A CA 1
ATOM 756 C C . GLY A 1 96 ? 10.641 -4.255 5.224 1.00 93.56 96 GLY A C 1
ATOM 757 O O . GLY A 1 96 ? 9.511 -4.022 4.794 1.00 93.56 96 GLY A O 1
ATOM 758 N N . PHE A 1 97 ? 11.644 -3.379 5.107 1.00 92.88 97 PHE A N 1
ATOM 759 C CA . PHE A 1 97 ? 11.489 -2.074 4.465 1.00 92.88 97 PHE A CA 1
ATOM 760 C C . PHE A 1 97 ? 11.343 -2.212 2.947 1.00 92.88 97 PHE A C 1
ATOM 762 O O . PHE A 1 97 ? 10.456 -1.597 2.351 1.00 92.88 97 PHE A O 1
ATOM 769 N N . ALA A 1 98 ? 12.168 -3.047 2.324 1.00 95.50 98 ALA A N 1
ATOM 770 C CA . ALA A 1 98 ? 12.126 -3.319 0.899 1.00 95.50 98 ALA A CA 1
ATOM 771 C C . ALA A 1 98 ? 10.818 -4.013 0.505 1.00 95.50 98 ALA A C 1
ATOM 773 O O . ALA A 1 98 ? 10.135 -3.571 -0.420 1.00 95.50 98 ALA A O 1
ATOM 774 N N . ARG A 1 99 ? 10.391 -5.029 1.269 1.00 96.69 99 ARG A N 1
ATOM 775 C CA . ARG A 1 99 ? 9.098 -5.699 1.050 1.00 96.69 99 ARG A CA 1
ATOM 776 C C . ARG A 1 99 ? 7.923 -4.735 1.164 1.00 96.69 99 ARG A C 1
ATOM 778 O O . ARG A 1 99 ? 7.030 -4.762 0.321 1.00 96.69 99 ARG A O 1
ATOM 785 N N . TYR A 1 100 ? 7.945 -3.870 2.175 1.00 95.25 100 TYR A N 1
ATOM 786 C CA . TYR A 1 100 ? 6.934 -2.831 2.350 1.00 95.25 100 TYR A CA 1
ATOM 787 C C . TYR A 1 100 ? 6.951 -1.797 1.220 1.00 95.25 100 TYR A C 1
ATOM 789 O O . TYR A 1 100 ? 5.899 -1.348 0.781 1.00 95.25 100 TYR A O 1
ATOM 797 N N . THR A 1 101 ? 8.130 -1.434 0.719 1.00 95.69 101 THR A N 1
ATOM 798 C CA . THR A 1 101 ? 8.270 -0.498 -0.401 1.00 95.69 101 THR A CA 1
ATOM 799 C C . THR A 1 101 ? 7.579 -1.032 -1.654 1.00 95.69 101 THR A C 1
ATOM 801 O O . THR A 1 101 ? 6.780 -0.317 -2.250 1.00 95.69 101 THR A O 1
ATOM 804 N N . VAL A 1 102 ? 7.777 -2.307 -2.001 1.00 97.81 102 VAL A N 1
ATOM 805 C CA . VAL A 1 102 ? 7.099 -2.918 -3.158 1.00 97.81 102 VAL A CA 1
ATOM 806 C C . VAL A 1 102 ? 5.570 -2.856 -3.016 1.00 97.81 102 VAL A C 1
ATOM 808 O O . VAL A 1 102 ? 4.865 -2.524 -3.970 1.00 97.81 102 VAL A O 1
ATOM 811 N N . THR A 1 103 ? 5.028 -3.135 -1.827 1.00 97.75 103 THR A N 1
ATOM 812 C CA . THR A 1 103 ? 3.569 -3.123 -1.617 1.00 97.75 103 THR A CA 1
ATOM 813 C C . THR A 1 103 ? 2.988 -1.724 -1.448 1.00 97.75 103 THR A C 1
ATOM 815 O O . THR A 1 103 ? 1.813 -1.514 -1.744 1.00 97.75 103 THR A O 1
ATOM 818 N N . HIS A 1 104 ? 3.797 -0.758 -1.021 1.00 96.44 104 HIS A N 1
ATOM 819 C CA . HIS A 1 104 ? 3.448 0.657 -1.025 1.00 96.44 104 HIS A CA 1
ATOM 820 C C . HIS A 1 104 ? 3.249 1.171 -2.458 1.00 96.44 104 HIS A C 1
ATOM 822 O O . HIS A 1 104 ? 2.212 1.769 -2.745 1.00 96.44 104 HIS A O 1
ATOM 828 N N . GLU A 1 105 ? 4.160 0.849 -3.381 1.00 98.06 105 GLU A N 1
ATOM 829 C CA . GLU A 1 105 ? 3.988 1.180 -4.803 1.00 98.06 105 GLU A CA 1
ATOM 830 C C . GLU A 1 105 ? 2.759 0.489 -5.415 1.00 98.06 105 GLU A C 1
ATOM 832 O O . GLU A 1 105 ? 1.974 1.111 -6.136 1.00 98.06 105 GLU A O 1
ATOM 837 N N . LEU A 1 106 ? 2.501 -0.777 -5.055 1.00 98.56 10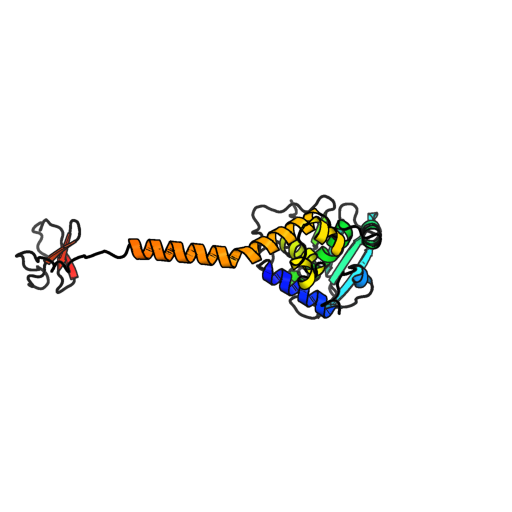6 LEU A N 1
ATOM 838 C CA . LEU A 1 106 ? 1.247 -1.444 -5.428 1.00 98.56 106 LEU A CA 1
ATOM 839 C C . LEU A 1 106 ? 0.016 -0.681 -4.902 1.00 98.56 106 LEU A C 1
ATOM 841 O O . LEU A 1 106 ? -1.018 -0.644 -5.570 1.00 98.56 106 LEU A O 1
ATOM 845 N N . GLY A 1 107 ? 0.119 -0.049 -3.732 1.00 98.12 107 GLY A N 1
ATOM 846 C CA . GLY A 1 107 ? -0.912 0.829 -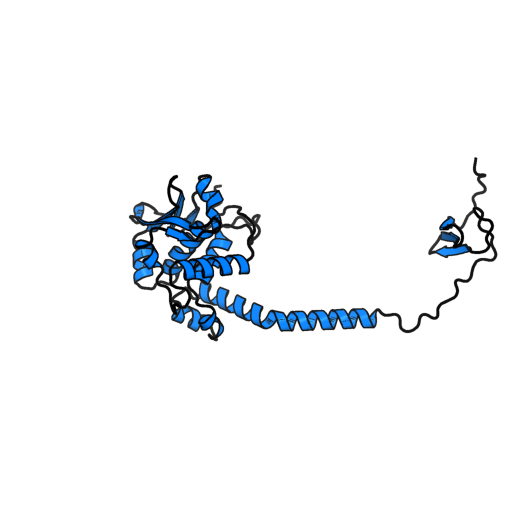3.186 1.00 98.12 107 GLY A CA 1
ATOM 847 C C . GLY A 1 107 ? -1.182 2.035 -4.078 1.00 98.12 107 GLY A C 1
ATOM 848 O O . GLY A 1 107 ? -2.342 2.298 -4.398 1.00 98.12 107 GLY A O 1
ATOM 849 N N . HIS A 1 108 ? -0.136 2.713 -4.561 1.00 98.06 108 HIS A N 1
ATOM 850 C CA . HIS A 1 108 ? -0.302 3.791 -5.538 1.00 98.06 108 HIS A CA 1
ATOM 851 C C . HIS A 1 108 ? -0.982 3.300 -6.819 1.00 98.06 108 HIS A C 1
ATOM 853 O O . HIS A 1 108 ? -1.958 3.904 -7.269 1.00 98.06 108 HIS A O 1
ATOM 859 N N . ALA A 1 109 ? -0.529 2.166 -7.356 1.00 98.25 109 ALA A N 1
ATOM 860 C CA . ALA A 1 109 ? -1.101 1.548 -8.548 1.00 98.25 109 ALA A CA 1
ATOM 861 C C . ALA A 1 109 ? -2.586 1.172 -8.370 1.00 98.25 109 ALA A C 1
ATOM 863 O O . ALA A 1 109 ? -3.399 1.348 -9.278 1.00 98.25 109 ALA A O 1
ATOM 864 N N . THR A 1 110 ? -2.956 0.678 -7.187 1.00 98.38 110 THR A N 1
ATOM 865 C CA . THR A 1 110 ? -4.311 0.192 -6.889 1.00 98.38 110 THR A CA 1
ATOM 866 C C . THR A 1 110 ? -5.298 1.330 -6.632 1.00 98.38 110 THR A C 1
ATOM 868 O O . THR A 1 110 ? -6.449 1.253 -7.071 1.00 98.38 110 THR A O 1
ATOM 871 N N . LEU A 1 111 ? -4.871 2.368 -5.908 1.00 98.19 111 LEU A N 1
ATOM 872 C CA . LEU A 1 111 ? -5.757 3.404 -5.368 1.00 98.19 111 LEU A CA 1
ATOM 873 C C . LEU A 1 111 ? -5.820 4.660 -6.243 1.00 98.19 111 LEU A C 1
ATOM 875 O O . LEU A 1 111 ? -6.880 5.270 -6.362 1.00 98.19 111 LEU A O 1
ATOM 879 N N . HIS A 1 112 ? -4.714 5.042 -6.887 1.00 96.94 112 HIS A N 1
ATOM 880 C CA . HIS A 1 112 ? -4.549 6.403 -7.415 1.00 96.94 112 HIS A CA 1
ATOM 881 C C . HIS A 1 112 ? -4.548 6.494 -8.938 1.00 96.94 112 HIS A C 1
ATOM 883 O O . HIS A 1 112 ? -3.994 7.435 -9.511 1.00 96.94 112 HIS A O 1
ATOM 889 N N . LEU A 1 113 ? -5.201 5.547 -9.615 1.00 94.81 113 LEU A N 1
ATOM 890 C CA . LEU A 1 113 ? -5.178 5.448 -11.075 1.00 94.81 113 LEU A CA 1
ATOM 891 C C . LEU A 1 113 ? -5.591 6.747 -11.785 1.00 94.81 113 LEU A C 1
ATOM 893 O O . LEU A 1 113 ? -4.927 7.147 -12.734 1.00 94.81 113 LEU A O 1
ATOM 897 N N . ASN A 1 114 ? -6.619 7.451 -11.298 1.00 94.00 114 ASN A N 1
ATOM 898 C CA . ASN A 1 114 ? -7.038 8.746 -11.857 1.00 94.00 114 ASN A CA 1
ATOM 899 C C . ASN A 1 114 ? -5.8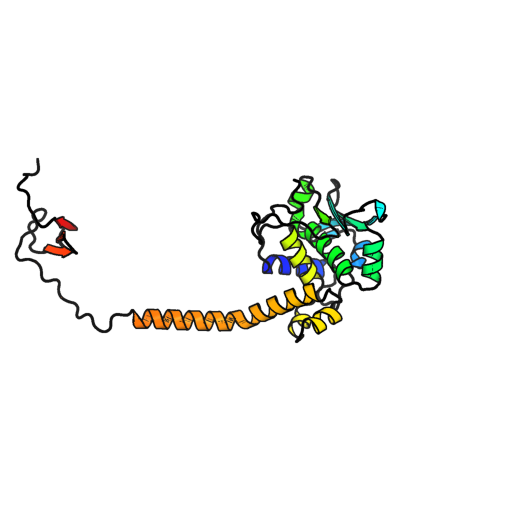91 9.763 -11.919 1.00 94.00 114 ASN A C 1
ATOM 901 O O . ASN A 1 114 ? -5.744 10.491 -12.902 1.00 94.00 114 ASN A O 1
ATOM 905 N N . LYS A 1 115 ? -5.070 9.823 -10.865 1.00 94.69 115 LYS A N 1
ATOM 906 C CA . LYS A 1 115 ? -3.932 10.741 -10.807 1.00 94.69 115 LYS A CA 1
ATOM 907 C C . LYS A 1 115 ? -2.812 10.290 -11.725 1.00 94.69 115 LYS A C 1
ATOM 909 O O . LYS A 1 115 ? -2.296 11.120 -12.466 1.00 94.69 115 LYS A O 1
ATOM 914 N N . LEU A 1 116 ? -2.499 8.995 -11.734 1.00 95.88 116 LEU A N 1
ATOM 915 C CA . LEU A 1 116 ? -1.491 8.432 -12.633 1.00 95.88 116 LEU A CA 1
ATOM 916 C C . LEU A 1 116 ? -1.859 8.685 -14.105 1.00 95.88 116 LEU A C 1
ATOM 918 O O . LEU A 1 116 ? -1.044 9.195 -14.866 1.00 95.88 116 LEU A O 1
ATOM 922 N N . MET A 1 117 ? -3.117 8.443 -14.491 1.00 94.38 117 MET A N 1
ATOM 923 C CA . MET A 1 117 ? -3.623 8.707 -15.846 1.00 94.38 117 MET A CA 1
ATOM 924 C C . MET A 1 117 ? -3.632 10.196 -16.219 1.00 94.38 117 MET A C 1
ATOM 926 O O . MET A 1 117 ? -3.601 10.525 -17.400 1.00 94.38 117 MET A O 1
ATOM 930 N N . SER A 1 118 ? -3.640 11.095 -15.231 1.00 94.06 118 SER A N 1
ATOM 931 C CA . SER A 1 118 ? -3.501 12.544 -15.440 1.00 94.06 118 SER A CA 1
ATOM 932 C C . SER A 1 118 ? -2.036 12.996 -15.565 1.00 94.06 118 SER A C 1
ATOM 934 O O . SER A 1 118 ? -1.769 14.195 -15.583 1.00 94.06 118 SER A O 1
ATOM 936 N N . GLY A 1 119 ? -1.084 12.057 -15.615 1.00 92.06 119 GLY A N 1
ATOM 937 C CA . GLY A 1 119 ? 0.348 12.326 -15.746 1.00 92.06 119 GLY A CA 1
ATOM 938 C C . GLY A 1 119 ? 1.099 12.462 -14.420 1.00 92.06 119 GLY A C 1
ATOM 939 O O . GLY A 1 119 ? 2.254 12.883 -14.428 1.00 92.06 119 GLY A O 1
ATOM 940 N N . ALA A 1 120 ? 0.481 12.131 -13.279 1.00 92.88 120 ALA A N 1
ATOM 941 C CA . ALA A 1 120 ? 1.197 12.131 -12.006 1.00 92.88 120 ALA A CA 1
ATOM 942 C C . ALA A 1 120 ? 2.237 11.002 -11.962 1.00 92.88 120 ALA A C 1
ATOM 944 O O . ALA A 1 120 ? 1.948 9.857 -12.313 1.00 92.88 120 ALA A O 1
ATOM 945 N N . ALA A 1 121 ? 3.423 11.330 -11.458 1.00 93.19 121 ALA A N 1
ATOM 946 C CA . ALA A 1 121 ? 4.455 10.374 -11.087 1.00 93.19 121 ALA A CA 1
ATOM 947 C C . ALA A 1 121 ? 4.551 10.345 -9.561 1.00 93.19 121 ALA A C 1
ATOM 949 O O . ALA A 1 121 ? 4.702 11.399 -8.942 1.00 93.19 121 ALA A O 1
ATOM 950 N N . MET A 1 122 ? 4.435 9.165 -8.958 1.00 93.88 122 MET A N 1
ATOM 951 C CA . MET A 1 122 ? 4.432 8.992 -7.503 1.00 93.88 122 MET A CA 1
ATOM 952 C C . MET A 1 122 ? 5.741 8.315 -7.075 1.00 93.88 122 MET A C 1
ATOM 954 O O . MET A 1 122 ? 5.788 7.088 -7.031 1.00 93.88 122 MET A O 1
ATOM 958 N N . PRO A 1 123 ? 6.835 9.082 -6.875 1.00 91.94 123 PRO A N 1
ATOM 959 C CA . PRO A 1 123 ? 8.096 8.543 -6.391 1.00 91.94 123 PRO A CA 1
ATOM 960 C C . PRO A 1 123 ? 8.050 8.335 -4.879 1.00 91.94 123 PRO A C 1
ATOM 962 O O . PRO A 1 123 ? 7.569 9.193 -4.141 1.00 91.94 123 PRO A O 1
ATOM 965 N N . ARG A 1 124 ? 8.680 7.268 -4.403 1.00 88.69 124 ARG A N 1
ATOM 966 C CA . ARG A 1 124 ? 8.997 7.075 -2.990 1.00 88.69 124 ARG A CA 1
ATOM 967 C C . ARG A 1 124 ? 10.470 7.369 -2.754 1.00 88.69 124 ARG A C 1
ATOM 969 O O . ARG A 1 124 ? 11.335 6.631 -3.215 1.00 88.69 124 ARG A O 1
ATOM 976 N N . ARG A 1 125 ? 10.775 8.426 -2.007 1.00 85.06 125 ARG A N 1
ATOM 977 C CA . ARG A 1 125 ? 12.135 8.834 -1.630 1.00 85.06 125 ARG A CA 1
ATOM 978 C C . ARG A 1 125 ? 12.749 7.840 -0.649 1.00 85.06 125 ARG A C 1
ATOM 980 O O . ARG A 1 125 ? 12.099 7.417 0.307 1.00 85.06 125 ARG A O 1
ATOM 987 N N . GLY A 1 126 ? 14.040 7.551 -0.806 1.00 67.31 126 GLY A N 1
ATOM 988 C CA . GLY A 1 126 ? 14.789 6.722 0.149 1.00 67.31 126 GLY A CA 1
ATOM 989 C C . GLY A 1 126 ? 14.891 7.337 1.549 1.00 67.31 126 GLY A C 1
ATOM 990 O O . GLY A 1 126 ? 14.888 6.618 2.542 1.00 67.31 126 GLY A O 1
ATOM 991 N N . SER A 1 127 ? 14.896 8.670 1.646 1.00 73.12 127 SER A N 1
ATOM 992 C CA . SER A 1 127 ? 14.840 9.408 2.918 1.00 73.12 127 SER A CA 1
ATOM 993 C C . SER A 1 127 ? 13.428 9.524 3.512 1.00 73.12 127 SER A C 1
ATOM 995 O O . SER A 1 127 ? 13.257 10.163 4.548 1.00 73.12 127 SER A O 1
ATOM 997 N N . GLY A 1 128 ? 12.414 8.967 2.842 1.00 64.12 128 GLY A N 1
ATOM 998 C CA . GLY A 1 128 ? 10.999 9.206 3.118 1.00 64.12 128 GLY A CA 1
ATOM 999 C C . GLY A 1 128 ? 10.452 10.467 2.436 1.00 64.12 128 GLY A C 1
ATOM 1000 O O . GLY A 1 128 ? 11.178 11.441 2.213 1.00 64.12 128 GLY A O 1
ATOM 1001 N N . ASN A 1 129 ? 9.157 10.439 2.104 1.00 66.06 129 ASN A N 1
ATOM 1002 C CA . ASN A 1 129 ? 8.464 11.535 1.423 1.00 66.06 129 ASN A CA 1
ATOM 1003 C C . ASN A 1 129 ? 8.093 12.630 2.426 1.00 66.06 129 ASN A C 1
ATOM 1005 O O . ASN A 1 129 ? 7.532 12.358 3.493 1.00 66.06 129 ASN A O 1
ATOM 1009 N N . LYS A 1 130 ? 8.384 13.893 2.085 1.00 63.84 130 LYS A N 1
ATOM 1010 C CA . LYS A 1 130 ? 7.932 15.031 2.893 1.00 63.84 130 LYS A CA 1
ATOM 1011 C C . LYS A 1 130 ? 6.428 15.194 2.708 1.00 63.84 130 LYS A C 1
ATOM 1013 O O . LYS A 1 130 ? 5.973 15.595 1.638 1.00 63.84 130 LYS A O 1
ATOM 1018 N N . ARG A 1 131 ? 5.656 14.920 3.763 1.00 65.44 131 ARG A N 1
ATOM 1019 C CA . ARG A 1 131 ? 4.242 15.300 3.787 1.00 65.44 131 ARG A CA 1
ATOM 1020 C C . ARG A 1 131 ? 4.130 16.810 3.861 1.00 65.44 131 ARG A C 1
ATOM 1022 O O . ARG A 1 131 ? 4.850 17.470 4.606 1.00 65.44 131 ARG A O 1
ATOM 1029 N N . SER A 1 132 ? 3.177 17.332 3.110 1.00 67.69 132 SER A N 1
ATOM 1030 C CA . SER A 1 132 ? 2.735 18.698 3.302 1.00 67.69 132 SER A CA 1
ATOM 1031 C C . SER A 1 132 ? 1.699 18.728 4.430 1.00 67.69 132 SER A C 1
ATOM 1033 O O . SER A 1 132 ? 0.667 18.064 4.326 1.00 67.69 132 SER A O 1
ATOM 1035 N N . ASP A 1 133 ? 1.944 19.504 5.490 1.00 72.19 133 ASP A N 1
ATOM 1036 C CA . ASP A 1 133 ? 1.074 19.568 6.682 1.00 72.19 133 ASP A CA 1
ATOM 1037 C C . ASP A 1 133 ? -0.374 19.991 6.377 1.00 72.19 133 ASP A C 1
ATOM 1039 O O . ASP A 1 133 ? -1.291 19.704 7.145 1.00 72.19 133 ASP A O 1
ATOM 1043 N N . TRP A 1 134 ? -0.606 20.631 5.228 1.00 80.19 134 TRP A N 1
ATOM 1044 C CA . TRP A 1 134 ? -1.930 21.072 4.794 1.00 80.19 134 TRP A CA 1
ATOM 1045 C C . TRP A 1 134 ? -2.804 19.956 4.196 1.00 80.19 134 TRP A C 1
ATOM 1047 O O . TRP A 1 134 ? -4.006 20.168 4.041 1.00 80.19 134 TRP A O 1
ATOM 1057 N N . ILE A 1 135 ? -2.253 18.777 3.862 1.00 82.56 135 ILE A N 1
ATOM 1058 C CA . ILE A 1 135 ? -3.034 17.663 3.296 1.00 82.56 135 ILE A CA 1
ATOM 1059 C C . ILE A 1 135 ? -3.582 16.786 4.435 1.00 82.56 135 ILE A C 1
ATOM 1061 O O . ILE A 1 135 ? -2.807 16.116 5.134 1.00 82.56 135 ILE A O 1
ATOM 1065 N N . PRO A 1 136 ? -4.918 16.703 4.615 1.00 87.75 136 PRO A N 1
ATOM 1066 C CA . PRO A 1 136 ? -5.508 15.803 5.599 1.00 87.75 136 PRO A CA 1
ATOM 1067 C C . PRO A 1 136 ? -5.084 14.350 5.356 1.00 87.75 136 PRO A C 1
ATOM 1069 O O . PRO A 1 136 ? -5.008 13.910 4.211 1.00 87.75 136 PRO A O 1
ATOM 1072 N N . LYS A 1 137 ? -4.850 13.575 6.426 1.00 87.19 137 LYS A N 1
ATOM 1073 C CA . LYS A 1 137 ? -4.358 12.179 6.340 1.00 87.19 137 LYS A CA 1
ATOM 1074 C C . LYS A 1 137 ? -5.165 11.315 5.364 1.00 87.19 137 LYS A C 1
ATOM 1076 O O . LYS A 1 137 ? -4.583 10.601 4.560 1.00 87.19 137 LYS A O 1
ATOM 1081 N N . PHE A 1 138 ? -6.489 11.434 5.399 1.00 90.56 138 PHE A N 1
ATOM 1082 C CA . PHE A 1 138 ? -7.407 10.667 4.557 1.00 90.56 138 PHE A CA 1
ATOM 1083 C C . PHE A 1 138 ? -7.423 11.107 3.082 1.00 90.56 138 PHE A C 1
ATOM 1085 O O . PHE A 1 138 ? -8.080 10.459 2.284 1.00 90.56 138 PHE A O 1
ATOM 1092 N N . LYS A 1 139 ? -6.712 12.178 2.704 1.00 93.75 139 LYS A N 1
ATOM 1093 C CA . LYS A 1 139 ? -6.576 12.694 1.326 1.00 93.75 139 LYS A CA 1
ATOM 1094 C C . LYS A 1 139 ? -5.129 12.690 0.816 1.00 93.75 139 LYS A C 1
ATOM 1096 O O . LYS A 1 139 ? -4.849 13.261 -0.233 1.00 93.75 139 LYS A O 1
ATOM 1101 N N . SER A 1 140 ? -4.210 12.105 1.583 1.00 93.50 140 SER A N 1
ATOM 1102 C CA . SER A 1 140 ? -2.785 12.007 1.257 1.00 93.50 140 SER A CA 1
ATOM 1103 C C . SER A 1 140 ? -2.523 10.699 0.520 1.00 93.50 140 SER A C 1
ATOM 1105 O O . SER A 1 140 ? -2.810 9.623 1.053 1.00 93.50 140 SER A O 1
ATOM 1107 N N . ALA A 1 141 ? -1.980 10.791 -0.696 1.00 94.38 141 ALA A N 1
ATOM 1108 C CA . ALA A 1 141 ? -1.656 9.626 -1.512 1.00 94.38 141 ALA A CA 1
ATOM 1109 C C . ALA A 1 141 ? -0.663 8.711 -0.789 1.00 94.38 141 ALA A C 1
ATOM 1111 O O . ALA A 1 141 ? -0.881 7.501 -0.724 1.00 94.38 141 ALA A O 1
ATOM 1112 N N . GLU A 1 142 ? 0.355 9.316 -0.174 1.00 92.00 142 GLU A N 1
ATOM 1113 C CA . GLU A 1 142 ? 1.375 8.639 0.627 1.00 92.00 142 GLU A CA 1
ATOM 1114 C C . GLU A 1 142 ? 0.774 7.906 1.819 1.00 92.00 142 GLU A C 1
ATOM 1116 O O . GLU A 1 142 ? 1.097 6.748 2.087 1.00 92.00 142 GLU A O 1
ATOM 1121 N N . ARG A 1 143 ? -0.130 8.565 2.557 1.00 91.44 143 ARG A N 1
ATOM 1122 C CA . ARG A 1 143 ? -0.754 7.947 3.729 1.00 91.44 143 ARG A CA 1
ATOM 1123 C C . ARG A 1 143 ? -1.623 6.763 3.332 1.00 91.44 143 ARG A C 1
ATOM 1125 O O . ARG A 1 143 ? -1.529 5.722 3.977 1.00 91.44 143 ARG A O 1
ATOM 1132 N N . GLN A 1 144 ? -2.421 6.907 2.278 1.00 95.38 144 GLN A N 1
ATOM 1133 C CA . GLN A 1 144 ? -3.243 5.813 1.776 1.00 95.38 144 GLN A CA 1
ATOM 1134 C C . GLN A 1 144 ? -2.371 4.653 1.258 1.00 95.38 144 GLN A C 1
ATOM 1136 O O . GLN A 1 144 ? -2.618 3.507 1.619 1.00 95.38 144 GLN A O 1
ATOM 1141 N N . ALA A 1 145 ? -1.294 4.921 0.512 1.00 95.31 145 ALA A N 1
ATOM 1142 C CA . ALA A 1 145 ? -0.362 3.886 0.053 1.00 95.31 145 ALA A CA 1
ATOM 1143 C C . ALA A 1 145 ? 0.373 3.192 1.216 1.00 95.31 145 ALA A C 1
ATOM 1145 O O . ALA A 1 145 ? 0.568 1.977 1.202 1.00 95.31 145 ALA A O 1
ATOM 1146 N N . MET A 1 146 ? 0.723 3.932 2.274 1.00 92.06 146 MET A N 1
ATOM 1147 C CA . MET A 1 146 ? 1.298 3.355 3.490 1.00 92.06 146 MET A CA 1
ATOM 1148 C C . MET A 1 146 ? 0.330 2.406 4.210 1.00 92.06 146 MET A C 1
ATOM 1150 O O . MET A 1 146 ? 0.719 1.294 4.585 1.00 92.06 146 MET A O 1
ATOM 1154 N N . THR A 1 147 ? -0.926 2.824 4.399 1.00 93.50 147 THR A N 1
ATOM 1155 C CA . THR A 1 147 ? -1.965 1.970 4.994 1.00 93.50 147 THR A CA 1
ATOM 1156 C C . THR A 1 147 ? -2.196 0.728 4.123 1.00 93.50 147 THR A C 1
ATOM 1158 O O . THR A 1 147 ? -2.278 -0.385 4.644 1.00 93.50 147 THR A O 1
ATOM 1161 N N . PHE A 1 148 ? -2.216 0.893 2.797 1.00 96.88 148 PHE A N 1
ATOM 1162 C CA . PHE A 1 148 ? -2.367 -0.208 1.847 1.00 96.88 148 PHE A CA 1
ATOM 1163 C C . PHE A 1 148 ? -1.237 -1.234 1.963 1.00 96.88 148 PHE A C 1
ATOM 1165 O O . PHE A 1 148 ? -1.510 -2.423 2.113 1.00 96.88 148 PHE A O 1
ATOM 1172 N N . GLY A 1 149 ? 0.025 -0.792 1.925 1.00 95.25 149 GLY A N 1
ATOM 1173 C CA . GLY A 1 149 ? 1.184 -1.687 1.914 1.00 95.25 149 GLY A CA 1
ATOM 1174 C C . GLY A 1 149 ? 1.255 -2.596 3.144 1.00 95.25 149 GLY A C 1
ATOM 1175 O O . GLY A 1 149 ? 1.556 -3.786 3.017 1.00 95.25 149 GLY A O 1
ATOM 1176 N N . GLY A 1 150 ? 0.905 -2.065 4.321 1.00 93.50 150 GLY A N 1
ATOM 1177 C CA . GLY A 1 150 ? 0.825 -2.843 5.561 1.00 93.50 150 GLY A CA 1
ATOM 1178 C C . GLY A 1 150 ? -0.319 -3.856 5.528 1.00 93.50 150 GLY A C 1
ATOM 1179 O O . GLY A 1 150 ? -0.099 -5.050 5.734 1.00 93.50 150 GLY A O 1
ATOM 1180 N N . ALA A 1 151 ? -1.524 -3.396 5.186 1.00 94.62 151 ALA A N 1
ATOM 1181 C CA . ALA A 1 151 ? -2.717 -4.237 5.107 1.00 94.62 151 ALA A CA 1
ATOM 1182 C C . ALA A 1 151 ? -2.621 -5.334 4.034 1.00 94.62 151 ALA A C 1
ATOM 1184 O O . ALA A 1 151 ? -3.227 -6.394 4.163 1.00 94.62 151 ALA A O 1
ATOM 1185 N N . PHE A 1 152 ? -1.858 -5.095 2.967 1.00 96.94 152 PHE A N 1
ATOM 1186 C CA . PHE A 1 152 ? -1.628 -6.084 1.923 1.00 96.94 152 PHE A CA 1
ATOM 1187 C C . PHE A 1 152 ? -0.722 -7.220 2.409 1.00 96.94 152 PHE A C 1
ATOM 1189 O O . PHE A 1 152 ? -0.974 -8.380 2.083 1.00 96.94 152 PHE A O 1
ATOM 1196 N N . LEU A 1 153 ? 0.316 -6.913 3.195 1.00 96.56 153 LEU A N 1
ATOM 1197 C CA . LEU A 1 153 ? 1.282 -7.901 3.687 1.00 96.56 153 LEU A CA 1
ATOM 1198 C C . LEU A 1 153 ? 0.741 -8.712 4.869 1.00 96.56 153 LEU A C 1
ATOM 1200 O O . LEU A 1 153 ? 0.952 -9.928 4.933 1.00 96.56 153 LEU A O 1
ATOM 1204 N N . ILE A 1 154 ? -0.005 -8.074 5.767 1.00 95.69 154 ILE A N 1
ATOM 1205 C CA . ILE A 1 154 ? -0.507 -8.699 6.993 1.00 95.69 154 ILE A CA 1
ATOM 1206 C C . ILE A 1 154 ? -1.769 -9.514 6.708 1.00 95.69 154 ILE A C 1
ATOM 1208 O O . ILE A 1 154 ? -2.710 -9.045 6.075 1.00 95.69 154 ILE A O 1
ATOM 1212 N N . ASN A 1 155 ? -1.798 -10.761 7.181 1.00 94.94 155 ASN A N 1
ATOM 1213 C CA . ASN A 1 155 ? -3.036 -11.531 7.238 1.00 94.94 155 ASN A CA 1
ATOM 1214 C C . ASN A 1 155 ? -3.749 -11.217 8.555 1.00 94.94 155 ASN A C 1
ATOM 1216 O O . ASN A 1 155 ? -3.328 -11.708 9.601 1.00 94.94 155 ASN A O 1
ATOM 1220 N N . ASP A 1 156 ? -4.837 -10.450 8.510 1.00 91.69 156 ASP A N 1
ATOM 1221 C CA . ASP A 1 156 ? -5.577 -10.029 9.707 1.00 91.69 156 ASP A CA 1
ATOM 1222 C C . ASP A 1 156 ? -6.009 -11.184 10.619 1.00 91.69 156 ASP A C 1
ATOM 1224 O O . ASP A 1 156 ? -5.982 -11.030 11.840 1.00 91.69 156 ASP A O 1
ATOM 1228 N N . LYS A 1 157 ? -6.399 -12.340 10.055 1.00 91.38 157 LYS A N 1
ATOM 1229 C CA . LYS A 1 157 ? -6.850 -13.494 10.854 1.00 91.38 157 LYS A CA 1
ATOM 1230 C C . LYS A 1 157 ? -5.734 -13.985 11.777 1.00 91.38 157 LYS A C 1
ATOM 1232 O O . LYS A 1 157 ? -6.000 -14.364 12.910 1.00 91.38 157 LYS A O 1
ATOM 1237 N N . ILE A 1 158 ? -4.496 -13.957 11.286 1.00 94.56 158 ILE A N 1
ATOM 1238 C CA . ILE A 1 158 ? -3.308 -14.354 12.045 1.00 94.56 158 ILE A CA 1
ATOM 1239 C C . ILE A 1 158 ? -2.814 -13.181 12.892 1.00 94.56 158 ILE A C 1
ATOM 1241 O O . ILE A 1 158 ? -2.595 -13.334 14.088 1.00 94.56 158 ILE A O 1
ATOM 1245 N N . GLY A 1 159 ? -2.687 -11.995 12.293 1.00 93.62 159 GLY A N 1
ATOM 1246 C CA . GLY A 1 159 ? -2.100 -10.817 12.925 1.00 93.62 159 GLY A CA 1
ATOM 1247 C C . GLY A 1 159 ? -2.860 -10.358 14.166 1.00 93.62 159 GLY A C 1
ATOM 1248 O O . GLY A 1 159 ? -2.231 -9.940 15.130 1.00 93.62 159 GLY A O 1
ATOM 1249 N N . ARG A 1 160 ? -4.194 -10.488 14.186 1.00 93.25 160 ARG A N 1
ATOM 1250 C CA . ARG A 1 160 ? -5.016 -10.183 15.374 1.00 93.25 160 ARG A CA 1
ATOM 1251 C C . ARG A 1 160 ? -4.776 -11.133 16.551 1.00 93.25 160 ARG A C 1
ATOM 1253 O O . ARG A 1 160 ? -5.092 -10.772 17.677 1.00 93.25 160 ARG A O 1
ATOM 1260 N N . GLY A 1 161 ? -4.248 -12.330 16.300 1.00 93.50 161 GLY A N 1
ATOM 1261 C CA . GLY A 1 161 ? -3.894 -13.296 17.341 1.00 93.50 161 GLY A CA 1
ATOM 1262 C C . GLY A 1 161 ? -2.499 -13.088 17.934 1.00 93.50 161 GLY A C 1
ATOM 1263 O O . GLY A 1 161 ? -2.137 -13.785 18.879 1.00 93.50 161 GLY A O 1
ATOM 1264 N N . LEU A 1 162 ? -1.702 -12.164 17.388 1.00 95.38 162 LEU A N 1
ATOM 1265 C CA . LEU A 1 162 ? -0.346 -11.895 17.856 1.00 95.38 162 LEU A CA 1
ATOM 1266 C C . LEU A 1 162 ? -0.354 -10.844 18.965 1.00 95.38 162 LEU A C 1
ATOM 1268 O O . LEU A 1 162 ? -1.059 -9.840 18.895 1.00 95.38 162 LEU A O 1
ATOM 1272 N N . THR A 1 163 ? 0.461 -11.075 19.990 1.00 95.00 163 THR A N 1
ATOM 1273 C CA . THR A 1 163 ? 0.437 -10.298 21.237 1.00 95.00 163 THR A CA 1
ATOM 1274 C C . THR A 1 163 ? 1.494 -9.202 21.306 1.00 95.00 163 THR A C 1
ATOM 1276 O O . THR A 1 163 ? 1.529 -8.474 22.295 1.00 95.00 163 THR A O 1
ATOM 1279 N N . SER A 1 164 ? 2.372 -9.082 20.305 1.00 96.62 164 SER A N 1
ATOM 1280 C CA . SER A 1 164 ? 3.379 -8.021 20.271 1.00 96.62 164 SER A CA 1
ATOM 1281 C C . SER A 1 164 ? 3.754 -7.583 18.846 1.00 96.62 164 SER A C 1
ATOM 1283 O O . SER A 1 164 ? 3.640 -8.374 17.899 1.00 96.62 164 SER A O 1
ATOM 1285 N N . PRO A 1 165 ? 4.240 -6.338 18.679 1.00 96.75 165 PRO A N 1
ATOM 1286 C CA . PRO A 1 165 ? 4.806 -5.841 17.424 1.00 96.75 165 PRO A CA 1
ATOM 1287 C C . PRO A 1 165 ? 5.956 -6.700 16.883 1.00 96.75 165 PRO A C 1
ATOM 1289 O O . PRO A 1 165 ? 6.051 -6.913 15.678 1.00 96.75 165 PRO A O 1
ATOM 1292 N N . GLU A 1 166 ? 6.813 -7.252 17.741 1.00 97.50 166 GLU A N 1
ATOM 1293 C CA . GLU A 1 166 ? 7.920 -8.125 17.335 1.00 97.50 166 GLU A CA 1
ATOM 1294 C C . GLU A 1 166 ? 7.399 -9.417 16.705 1.00 97.50 166 GLU A C 1
ATOM 1296 O O . GLU A 1 166 ? 7.893 -9.834 15.658 1.00 97.50 166 GLU A O 1
ATOM 1301 N N . ALA A 1 167 ? 6.361 -10.020 17.295 1.00 96.81 167 ALA A N 1
ATOM 1302 C CA . ALA A 1 167 ? 5.731 -11.212 16.741 1.00 96.81 167 ALA A CA 1
ATOM 1303 C C . ALA A 1 167 ? 5.124 -10.930 15.356 1.00 96.81 167 ALA A C 1
ATOM 1305 O O . ALA A 1 167 ? 5.324 -11.714 14.433 1.00 96.81 167 ALA A O 1
ATOM 1306 N N . ILE A 1 168 ? 4.450 -9.786 15.181 1.00 96.06 168 ILE A N 1
ATOM 1307 C CA . ILE A 1 168 ? 3.910 -9.336 13.882 1.00 96.06 168 ILE A CA 1
ATOM 1308 C C . ILE A 1 168 ? 5.037 -9.113 12.868 1.00 96.06 168 ILE A C 1
ATOM 1310 O O . ILE A 1 168 ? 4.944 -9.560 11.723 1.00 96.06 168 ILE A O 1
ATOM 1314 N N . SER A 1 169 ? 6.105 -8.438 13.293 1.00 94.81 169 SER A N 1
ATOM 1315 C CA . SER A 1 169 ? 7.280 -8.157 12.471 1.00 94.81 169 SER A CA 1
ATOM 1316 C C . SER A 1 169 ? 7.900 -9.448 11.938 1.00 94.81 169 SER A C 1
ATOM 1318 O O . SER A 1 169 ? 8.084 -9.579 10.731 1.00 94.81 169 SER A O 1
ATOM 1320 N N . ILE A 1 170 ? 8.134 -10.435 12.808 1.00 94.50 170 ILE A N 1
ATOM 1321 C CA . ILE A 1 170 ? 8.708 -11.736 12.442 1.00 94.50 170 ILE A CA 1
ATOM 1322 C C . ILE A 1 170 ? 7.756 -12.529 11.538 1.00 94.50 170 ILE A C 1
ATOM 1324 O O . ILE A 1 170 ? 8.174 -13.044 10.498 1.00 94.50 170 ILE A O 1
ATOM 1328 N N . GLU A 1 171 ? 6.477 -12.609 11.911 1.00 95.94 171 GLU A N 1
ATOM 1329 C CA . GLU A 1 171 ? 5.464 -13.410 11.217 1.00 95.94 171 GLU A CA 1
ATOM 1330 C C . GLU A 1 171 ? 5.283 -12.959 9.761 1.00 95.94 171 GLU A C 1
ATOM 1332 O O . GLU A 1 171 ? 5.323 -13.772 8.832 1.00 95.94 171 GLU A O 1
ATOM 1337 N N . PHE A 1 172 ? 5.144 -11.651 9.536 1.00 95.50 172 PHE A N 1
ATOM 1338 C CA . PHE A 1 172 ? 4.883 -11.105 8.203 1.00 95.50 172 PHE A CA 1
ATOM 1339 C C . PHE A 1 172 ? 6.150 -10.596 7.500 1.00 95.50 172 PHE A C 1
ATOM 1341 O O . PHE A 1 172 ? 6.128 -10.368 6.287 1.00 95.50 172 PHE A O 1
ATOM 1348 N N . GLY A 1 173 ? 7.276 -10.501 8.216 1.00 92.88 173 GLY A N 1
ATOM 1349 C CA . GLY A 1 173 ? 8.565 -9.953 7.778 1.00 92.88 173 GLY A CA 1
ATOM 1350 C C . GLY A 1 173 ? 8.448 -8.498 7.325 1.00 92.88 173 GLY A C 1
ATOM 1351 O O . GLY A 1 173 ? 8.701 -8.177 6.165 1.00 92.88 173 GLY A O 1
ATOM 1352 N N . LEU A 1 174 ? 7.989 -7.656 8.243 1.00 91.88 174 LEU A N 1
ATOM 1353 C CA . LEU A 1 174 ? 7.862 -6.208 8.090 1.00 91.88 174 LEU A CA 1
ATOM 1354 C C . LEU A 1 174 ? 8.940 -5.509 8.918 1.00 91.88 174 LEU A C 1
ATOM 1356 O O . LEU A 1 174 ? 9.640 -6.147 9.697 1.00 91.88 174 LEU A O 1
ATOM 1360 N N . SER A 1 175 ? 9.075 -4.190 8.783 1.00 89.69 175 SER A N 1
ATOM 1361 C CA . SER A 1 175 ? 9.842 -3.438 9.776 1.00 89.69 175 SER A CA 1
ATOM 1362 C C . SER A 1 175 ? 9.105 -3.442 11.120 1.00 89.69 175 SER A C 1
ATOM 1364 O O . SER A 1 175 ? 7.870 -3.441 11.169 1.00 89.69 175 SER A O 1
ATOM 1366 N N . LEU A 1 176 ? 9.858 -3.376 12.221 1.00 91.00 176 LEU A N 1
ATOM 1367 C CA . LEU A 1 176 ? 9.272 -3.287 13.561 1.00 91.00 176 LEU A CA 1
ATOM 1368 C C . LEU A 1 176 ? 8.349 -2.064 13.688 1.00 91.00 176 LEU A C 1
ATOM 1370 O O . LEU A 1 176 ? 7.275 -2.152 14.271 1.00 91.00 176 LEU A O 1
ATOM 1374 N N . GLN A 1 177 ? 8.712 -0.944 13.058 1.00 87.19 177 GLN A N 1
ATOM 1375 C CA . GLN A 1 177 ? 7.883 0.260 13.029 1.00 87.19 177 GLN A CA 1
ATOM 1376 C C . GLN A 1 177 ? 6.520 0.026 12.355 1.00 87.19 177 GLN A C 1
ATOM 1378 O O . GLN A 1 177 ? 5.495 0.445 12.887 1.00 87.19 177 GLN A O 1
ATOM 1383 N N . ALA A 1 178 ? 6.483 -0.652 11.203 1.00 86.56 178 ALA A N 1
ATOM 1384 C CA . ALA A 1 178 ? 5.221 -0.976 10.537 1.00 86.56 178 ALA A CA 1
ATOM 1385 C C . ALA A 1 178 ? 4.372 -1.939 11.384 1.00 86.56 178 ALA A C 1
ATOM 1387 O O . ALA A 1 178 ? 3.150 -1.798 11.449 1.00 86.56 178 ALA A O 1
ATOM 1388 N N . ALA A 1 179 ? 5.024 -2.877 12.074 1.00 92.19 179 ALA A N 1
ATOM 1389 C CA . ALA A 1 179 ? 4.361 -3.796 12.986 1.00 92.19 179 ALA A CA 1
ATOM 1390 C C . ALA A 1 179 ? 3.755 -3.087 14.212 1.00 92.19 179 ALA A C 1
ATOM 1392 O O . ALA A 1 179 ? 2.631 -3.411 14.589 1.00 92.19 179 ALA A O 1
ATOM 1393 N N . HIS A 1 180 ? 4.441 -2.087 14.782 1.00 92.25 180 HIS A N 1
ATOM 1394 C CA . HIS A 1 180 ? 3.895 -1.240 15.853 1.00 92.25 180 HIS A CA 1
ATOM 1395 C C . HIS A 1 180 ? 2.614 -0.535 15.416 1.00 92.25 180 HIS A C 1
ATOM 1397 O O . HIS A 1 180 ? 1.605 -0.631 16.107 1.00 92.25 180 HIS A O 1
ATOM 1403 N N . ILE A 1 181 ? 2.638 0.109 14.245 1.00 88.75 181 ILE A N 1
ATOM 1404 C CA . ILE A 1 181 ? 1.477 0.839 13.717 1.00 88.75 181 ILE A CA 1
ATOM 1405 C C . ILE A 1 181 ? 0.271 -0.095 13.574 1.00 88.75 181 ILE A C 1
ATOM 1407 O O . ILE A 1 181 ? -0.828 0.251 14.001 1.00 88.75 181 ILE A O 1
ATOM 1411 N N . TYR A 1 182 ? 0.463 -1.285 12.997 1.00 90.88 182 TYR A N 1
ATOM 1412 C CA . TYR A 1 182 ? -0.621 -2.260 12.870 1.00 90.88 182 TYR A CA 1
ATOM 1413 C C . TYR A 1 182 ? -1.116 -2.751 14.239 1.00 90.88 182 TYR A C 1
ATOM 1415 O O . TYR A 1 182 ? -2.322 -2.848 14.458 1.00 90.88 182 TYR A O 1
ATOM 1423 N N . PHE A 1 183 ? -0.204 -3.050 15.169 1.00 93.44 183 PHE A N 1
ATOM 1424 C CA . PHE A 1 183 ? -0.570 -3.526 16.501 1.00 93.44 183 PHE A CA 1
ATOM 1425 C C . PHE A 1 183 ? -1.421 -2.497 17.254 1.00 93.44 183 PHE A C 1
ATOM 1427 O O . PHE A 1 183 ? -2.483 -2.850 17.760 1.00 93.44 183 PHE A O 1
ATOM 1434 N N . GLU A 1 184 ? -1.007 -1.228 17.270 1.00 90.94 184 GLU A N 1
ATOM 1435 C CA . GLU A 1 184 ? -1.764 -0.129 17.885 1.00 90.94 184 GLU A CA 1
ATOM 1436 C C . GLU A 1 184 ? -3.164 0.003 17.276 1.00 90.94 184 GLU A C 1
ATOM 1438 O O . GLU A 1 184 ? -4.148 0.054 18.012 1.00 90.94 184 GLU A O 1
ATOM 1443 N N . GLN A 1 185 ? -3.275 -0.045 15.944 1.00 88.44 185 GLN A N 1
ATOM 1444 C CA . GLN A 1 185 ? -4.568 -0.002 15.252 1.00 88.44 185 GLN A CA 1
ATOM 1445 C C . GLN A 1 185 ? -5.494 -1.146 15.683 1.00 88.44 185 GLN A C 1
ATOM 1447 O O . GLN A 1 185 ? -6.668 -0.918 15.972 1.00 88.44 185 GLN A O 1
ATOM 1452 N N . VAL A 1 186 ? -4.975 -2.373 15.771 1.00 89.56 186 VAL A N 1
ATOM 1453 C CA . VAL A 1 186 ? -5.761 -3.529 16.223 1.00 89.56 186 VAL A CA 1
ATOM 1454 C C . VAL A 1 186 ? -6.197 -3.372 17.682 1.00 89.56 186 VAL A C 1
ATOM 1456 O O . VAL A 1 186 ? -7.352 -3.659 17.996 1.00 89.56 186 VAL A O 1
ATOM 1459 N N . GLN A 1 187 ? -5.318 -2.897 18.571 1.00 89.94 187 GLN A N 1
ATOM 1460 C CA . GLN A 1 187 ? -5.671 -2.661 19.975 1.00 89.94 187 GLN A CA 1
ATOM 1461 C C . GLN A 1 187 ? -6.757 -1.586 20.113 1.00 89.94 187 GLN A C 1
ATOM 1463 O O . GLN A 1 187 ? -7.725 -1.778 20.850 1.00 89.94 187 GLN A O 1
ATOM 1468 N N . GLU A 1 188 ? -6.650 -0.487 19.365 1.00 87.62 188 GLU A N 1
ATOM 1469 C CA . GLU A 1 188 ? -7.674 0.560 19.329 1.00 87.62 188 GLU A CA 1
ATOM 1470 C C . GLU A 1 188 ? -9.021 0.030 18.821 1.00 87.62 188 GLU A C 1
ATOM 1472 O O . GLU A 1 188 ? -10.067 0.347 19.390 1.00 87.62 188 GLU A O 1
ATOM 1477 N N . GLU A 1 189 ? -9.020 -0.796 17.772 1.00 86.19 189 GLU A N 1
ATOM 1478 C CA . GLU A 1 189 ? -10.235 -1.423 17.249 1.00 86.19 189 GLU A CA 1
ATOM 1479 C C . GLU A 1 189 ? -10.896 -2.361 18.262 1.00 86.19 189 GLU A C 1
ATOM 1481 O O . GLU A 1 189 ? -12.121 -2.336 18.396 1.00 86.19 189 GLU A O 1
ATOM 1486 N N . ILE A 1 190 ? -10.106 -3.159 18.986 1.00 85.75 190 ILE A N 1
ATOM 1487 C CA . ILE A 1 190 ? -10.598 -4.062 20.036 1.00 85.75 190 ILE A CA 1
ATOM 1488 C C . ILE A 1 190 ? -11.167 -3.262 21.216 1.00 85.75 190 ILE A C 1
ATOM 1490 O O . ILE A 1 190 ? -12.210 -3.627 21.754 1.00 85.75 190 ILE A O 1
ATOM 1494 N N . ALA A 1 191 ? -10.531 -2.151 21.596 1.00 86.06 191 ALA A N 1
ATOM 1495 C CA . AL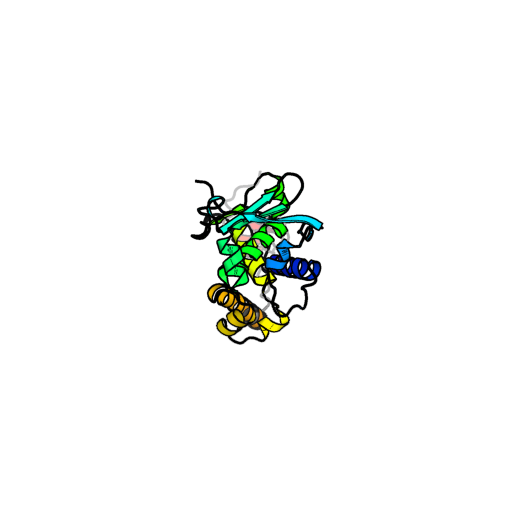A A 1 191 ? -10.963 -1.312 22.715 1.00 86.06 191 ALA A CA 1
ATOM 1496 C C . ALA A 1 191 ? -12.160 -0.395 22.382 1.00 86.06 191 ALA A C 1
ATOM 1498 O O . ALA A 1 191 ? -12.892 0.035 23.281 1.00 86.06 191 ALA A O 1
ATOM 1499 N N . ARG A 1 192 ? -12.388 -0.071 21.100 1.00 83.62 192 ARG A N 1
ATOM 1500 C CA . ARG A 1 192 ? -13.412 0.895 20.658 1.00 83.62 192 ARG A CA 1
ATOM 1501 C C . ARG A 1 192 ? -14.844 0.546 21.104 1.00 83.62 192 ARG A C 1
ATOM 1503 O O . ARG A 1 192 ? -15.530 1.468 21.555 1.00 83.62 192 ARG A O 1
ATOM 1510 N N . PRO A 1 193 ? -15.332 -0.709 21.027 1.00 81.00 193 PRO A N 1
ATOM 1511 C CA . PRO A 1 193 ? -16.655 -1.068 21.534 1.00 81.00 193 PRO A CA 1
ATOM 1512 C C . PRO A 1 193 ? -16.825 -0.732 23.018 1.00 81.00 193 PRO A C 1
ATOM 1514 O O . PRO A 1 193 ? -17.810 -0.091 23.388 1.00 81.00 193 PRO A O 1
ATOM 1517 N N . GLU A 1 194 ? -15.840 -1.063 23.856 1.00 77.06 194 GLU A N 1
ATOM 1518 C CA . GLU A 1 194 ? -15.887 -0.750 25.287 1.00 77.06 194 GLU A CA 1
ATOM 1519 C C . GLU A 1 194 ? -15.894 0.757 25.542 1.00 77.06 194 GLU A C 1
ATOM 1521 O O . GLU A 1 194 ? -16.698 1.252 26.334 1.00 77.06 194 GLU A O 1
ATOM 1526 N N . ALA A 1 195 ? -15.034 1.503 24.844 1.00 74.25 195 ALA A N 1
ATOM 1527 C CA . ALA A 1 195 ? -14.972 2.955 24.960 1.00 74.25 195 ALA A CA 1
ATOM 1528 C C . ALA A 1 195 ? -16.303 3.612 24.553 1.00 74.25 195 ALA A C 1
ATOM 1530 O O . ALA A 1 195 ? -16.806 4.484 25.262 1.00 74.25 195 ALA A O 1
ATOM 1531 N N . SER A 1 196 ? -16.921 3.152 23.460 1.00 73.75 196 SER A N 1
ATOM 1532 C CA . SER A 1 196 ? -18.223 3.654 23.005 1.00 73.75 196 SER A CA 1
ATOM 1533 C C . SER A 1 196 ? -19.346 3.365 24.009 1.00 73.75 196 SER A C 1
ATOM 1535 O O . SER A 1 196 ? -20.197 4.225 24.246 1.00 73.75 196 SER A O 1
ATOM 1537 N N . GLY A 1 197 ? -19.308 2.199 24.665 1.00 77.88 197 GLY A N 1
ATOM 1538 C CA . GLY A 1 197 ? -20.237 1.839 25.733 1.00 77.88 197 GLY A CA 1
ATOM 1539 C C . GLY A 1 197 ? -20.114 2.765 26.943 1.00 77.88 197 GLY A C 1
ATOM 1540 O O . GLY A 1 197 ? -21.125 3.272 27.429 1.00 77.88 197 GLY A O 1
ATOM 1541 N N . ARG A 1 198 ? -18.882 3.060 27.378 1.00 81.25 198 ARG A N 1
ATOM 1542 C CA . ARG A 1 198 ? -18.615 3.993 28.489 1.00 81.25 198 ARG A CA 1
ATOM 1543 C C . ARG A 1 198 ? -19.091 5.410 28.168 1.00 81.25 198 ARG A C 1
ATOM 1545 O O . ARG A 1 198 ? -19.762 6.024 28.991 1.00 81.25 198 ARG A O 1
ATOM 1552 N N . ILE A 1 199 ? -18.812 5.911 26.960 1.00 80.62 199 ILE A N 1
ATOM 1553 C CA . ILE A 1 199 ? -19.267 7.242 26.519 1.00 80.62 199 ILE A CA 1
ATOM 1554 C C . ILE A 1 199 ? -20.796 7.318 26.522 1.00 80.62 199 ILE A C 1
ATOM 1556 O O . ILE A 1 199 ? -21.361 8.301 26.997 1.00 80.62 199 ILE A O 1
ATOM 1560 N N . ARG A 1 200 ? -21.475 6.274 26.035 1.00 84.25 200 ARG A N 1
ATOM 1561 C CA . ARG A 1 200 ? -22.940 6.216 26.039 1.00 84.25 200 ARG A CA 1
ATOM 1562 C C . ARG A 1 200 ? -23.502 6.233 27.460 1.00 84.25 200 ARG A C 1
ATOM 1564 O O . ARG A 1 200 ? -24.394 7.025 27.733 1.00 84.25 200 ARG A O 1
ATOM 1571 N N . GLN A 1 201 ? -22.927 5.448 28.372 1.00 85.75 201 GLN A N 1
ATOM 1572 C CA . GLN A 1 201 ? -23.318 5.458 29.785 1.00 85.75 201 GLN A CA 1
ATOM 1573 C C . GLN A 1 201 ? -23.121 6.831 30.435 1.00 85.75 201 GLN A C 1
ATOM 1575 O O . GLN A 1 201 ? -24.011 7.300 31.138 1.00 85.75 201 GLN A O 1
ATOM 1580 N N . MET A 1 202 ? -21.995 7.504 30.180 1.00 85.06 202 MET A N 1
ATOM 1581 C CA . MET A 1 202 ? -21.762 8.860 30.690 1.00 85.06 202 MET A CA 1
ATOM 1582 C C . MET A 1 202 ? -22.775 9.858 30.115 1.00 85.06 202 MET A C 1
ATOM 1584 O O . MET A 1 202 ? -23.323 10.670 30.856 1.00 85.06 202 MET A O 1
ATOM 1588 N N . ALA A 1 203 ? -23.072 9.782 28.814 1.00 84.94 203 ALA A N 1
ATOM 1589 C CA . ALA A 1 203 ? -24.077 10.634 28.181 1.00 84.94 203 ALA A CA 1
ATOM 1590 C C . ALA A 1 203 ? -25.482 10.401 28.763 1.00 84.94 203 ALA A C 1
ATOM 1592 O O . ALA A 1 203 ? -26.218 11.362 28.993 1.00 84.94 203 ALA A O 1
ATOM 1593 N N . ASP A 1 204 ? -25.837 9.146 29.045 1.00 89.31 204 ASP A N 1
ATOM 1594 C CA . ASP A 1 204 ? -27.112 8.783 29.664 1.00 89.31 204 ASP A CA 1
ATOM 1595 C C . ASP A 1 204 ? -27.190 9.269 31.122 1.00 89.31 204 ASP A C 1
ATOM 1597 O O . ASP A 1 204 ? -28.222 9.799 31.528 1.00 89.31 204 ASP A O 1
ATOM 1601 N N . GLN A 1 205 ? -26.097 9.183 31.889 1.00 88.69 205 GLN A N 1
ATOM 1602 C CA . GLN A 1 205 ? -26.009 9.725 33.253 1.00 88.69 205 GLN A CA 1
ATOM 1603 C C . GLN A 1 205 ? -26.154 11.248 33.280 1.00 88.69 205 GLN A C 1
ATOM 1605 O O . GLN A 1 205 ? -26.918 11.776 34.084 1.00 88.69 205 GLN A O 1
ATOM 1610 N N . VAL A 1 206 ? -25.465 11.959 32.381 1.00 87.00 206 VAL A N 1
ATOM 1611 C CA . VAL A 1 206 ? -25.603 13.417 32.242 1.00 87.00 206 VAL A CA 1
ATOM 1612 C C . VAL A 1 206 ? -27.037 13.772 31.865 1.00 87.00 206 VAL A C 1
ATOM 1614 O O . VAL A 1 206 ? -27.627 14.661 32.470 1.00 87.00 206 VAL A O 1
ATOM 1617 N N . ARG A 1 207 ? -27.635 13.053 30.909 1.00 84.62 207 ARG A N 1
ATOM 1618 C CA . ARG A 1 207 ? -29.028 13.280 30.519 1.00 84.62 207 ARG A CA 1
ATOM 1619 C C . ARG A 1 207 ? -29.978 13.051 31.690 1.00 84.62 207 ARG A C 1
ATOM 1621 O O . ARG A 1 207 ? -30.838 13.892 31.904 1.00 84.62 207 ARG A O 1
ATOM 1628 N N . ALA A 1 208 ? -29.803 11.973 32.452 1.00 83.50 208 ALA A N 1
ATOM 1629 C CA . ALA A 1 208 ? -30.609 11.665 33.630 1.00 83.50 208 ALA A CA 1
ATOM 1630 C C . ALA A 1 208 ? -30.463 12.723 34.736 1.00 83.50 208 ALA A C 1
ATOM 1632 O O . ALA A 1 208 ? -31.460 13.098 35.343 1.00 83.50 208 ALA A O 1
ATOM 1633 N N . ALA A 1 209 ? -29.255 13.249 34.955 1.00 81.81 209 ALA A N 1
ATOM 1634 C CA . ALA A 1 209 ? -29.001 14.324 35.915 1.00 81.81 209 ALA A CA 1
ATOM 1635 C C . ALA A 1 209 ? -29.586 15.681 35.480 1.00 81.81 209 ALA A C 1
ATOM 1637 O O . ALA A 1 209 ? -29.864 16.531 36.322 1.00 81.81 209 ALA A O 1
ATOM 1638 N N . LEU A 1 210 ? -29.772 15.887 34.173 1.00 78.69 210 LEU A N 1
ATOM 1639 C CA . LEU A 1 210 ? -30.394 17.083 33.602 1.00 78.69 210 LEU A CA 1
ATOM 1640 C C . LEU A 1 210 ? -31.921 16.962 33.456 1.00 78.69 210 LEU A C 1
ATOM 1642 O O . LEU A 1 210 ? -32.565 17.960 33.128 1.00 78.69 210 LEU A O 1
ATOM 1646 N N . VAL A 1 211 ? -32.520 15.784 33.692 1.00 65.50 211 VAL A N 1
ATOM 1647 C CA . VAL A 1 211 ? -33.983 15.665 33.798 1.00 65.50 211 VAL A CA 1
ATOM 1648 C C . VAL A 1 211 ? -34.410 16.397 35.073 1.00 65.50 211 VAL A C 1
ATOM 1650 O O . VAL A 1 211 ? -33.963 16.014 36.154 1.00 65.50 211 VAL A O 1
ATOM 1653 N N . PRO A 1 212 ? -35.271 17.428 34.999 1.00 57.12 212 PRO A N 1
ATOM 1654 C CA . PRO A 1 212 ? -35.697 18.150 36.187 1.00 57.12 212 PRO A CA 1
ATOM 1655 C C . PRO A 1 212 ? -36.463 17.199 37.110 1.00 57.12 212 PRO A C 1
ATOM 1657 O O . PRO A 1 212 ? -37.582 16.782 36.805 1.00 57.12 212 PRO A O 1
ATOM 1660 N N . THR A 1 213 ? -35.881 16.854 38.257 1.00 54.94 213 THR A N 1
ATOM 1661 C CA . THR A 1 213 ? -36.640 16.297 39.377 1.00 54.94 213 THR A CA 1
ATOM 1662 C C . THR A 1 213 ? -37.600 17.377 39.853 1.00 54.94 213 THR A C 1
ATOM 1664 O O . THR A 1 213 ? -37.185 18.368 40.447 1.00 54.94 213 THR A O 1
ATOM 1667 N N . SER A 1 214 ? -38.878 17.192 39.520 1.00 57.69 214 SER A N 1
ATOM 1668 C CA . SER A 1 214 ? -40.011 18.032 39.911 1.00 57.69 214 SER A CA 1
ATOM 1669 C C . SER A 1 214 ? -39.844 19.529 39.620 1.00 57.69 214 SER A C 1
ATOM 1671 O O . SER A 1 214 ? -39.591 20.324 40.521 1.00 57.69 214 SER A O 1
ATOM 1673 N N . SER A 1 215 ? -40.124 19.951 38.389 1.00 47.59 215 SER A N 1
ATOM 1674 C CA . SER A 1 215 ? -40.885 21.188 38.242 1.00 47.59 215 SER A CA 1
ATOM 1675 C C . SER A 1 215 ? -42.355 20.810 38.375 1.00 47.59 215 SER A C 1
ATOM 1677 O O . SER A 1 215 ? -42.935 20.146 37.515 1.00 47.59 215 SER A O 1
ATOM 1679 N N . SER A 1 216 ? -42.971 21.212 39.487 1.00 50.62 216 SER A N 1
ATOM 1680 C CA . SER A 1 216 ? -44.402 21.487 39.469 1.00 50.62 216 SER A CA 1
ATOM 1681 C C . SER A 1 216 ? -44.691 22.266 38.186 1.00 50.62 216 SER A C 1
ATOM 1683 O O . SER A 1 216 ? -43.940 23.177 37.828 1.00 50.62 216 SER A O 1
ATOM 1685 N N . VAL A 1 217 ? -45.731 21.879 37.448 1.00 50.75 217 VAL A N 1
ATOM 1686 C CA . VAL A 1 217 ? -46.260 22.721 36.377 1.00 50.75 217 VAL A CA 1
ATOM 1687 C C . VAL A 1 217 ? -46.724 23.995 37.074 1.00 50.75 217 VAL A C 1
ATOM 1689 O O . VAL A 1 217 ? -47.829 24.055 37.603 1.00 50.75 217 VAL A O 1
ATOM 1692 N N . ALA A 1 218 ? -45.827 24.971 37.198 1.00 56.50 218 ALA A N 1
ATOM 1693 C CA . ALA A 1 218 ? -46.162 26.291 37.670 1.00 56.50 218 ALA A CA 1
ATOM 1694 C C . ALA A 1 218 ? -47.082 26.846 36.594 1.00 56.50 218 ALA A C 1
ATOM 1696 O O . ALA A 1 218 ? -46.633 27.206 35.506 1.00 56.50 218 ALA A O 1
ATOM 1697 N N . THR A 1 219 ? -48.385 26.813 36.865 1.00 59.47 219 THR A N 1
ATOM 1698 C CA . THR A 1 219 ? -49.376 27.514 36.062 1.00 59.47 219 THR A CA 1
ATOM 1699 C C . THR A 1 219 ? -48.844 28.934 35.892 1.00 59.47 219 THR A C 1
ATOM 1701 O O . THR A 1 219 ? -48.612 29.588 36.914 1.00 59.47 219 THR A O 1
ATOM 1704 N N . PRO A 1 220 ? -48.551 29.393 34.663 1.00 62.56 220 PRO A N 1
ATOM 1705 C CA . PRO A 1 220 ? -47.992 30.719 34.468 1.00 62.56 220 PRO A CA 1
ATOM 1706 C C . PRO A 1 220 ? -48.962 31.719 35.093 1.00 62.56 220 PRO A C 1
ATOM 1708 O O . PRO A 1 220 ? -50.129 31.788 34.710 1.00 62.56 220 PRO A O 1
ATOM 1711 N N . SER A 1 221 ? -48.507 32.437 36.120 1.00 73.50 221 SER A N 1
ATOM 1712 C CA . SER A 1 221 ? -49.303 33.495 36.726 1.00 73.50 221 SER A CA 1
ATOM 1713 C C . SER A 1 221 ? -49.380 34.626 35.711 1.00 73.50 221 SER A C 1
ATOM 1715 O O . SER A 1 221 ? -48.400 35.351 35.510 1.00 73.50 221 SER A O 1
ATOM 1717 N N . PHE A 1 222 ? -50.513 34.733 35.024 1.00 83.56 222 PHE A N 1
ATOM 1718 C CA . PHE A 1 222 ? -50.740 35.838 34.109 1.00 83.56 222 PHE A CA 1
ATOM 1719 C C . PHE A 1 222 ? -50.825 37.149 34.889 1.00 83.56 222 PHE A C 1
ATOM 1721 O O . PHE A 1 222 ? -51.348 37.197 36.005 1.00 83.56 222 PHE A O 1
ATOM 1728 N N . LEU A 1 223 ? -50.301 38.215 34.296 1.00 79.75 223 LEU A N 1
ATOM 1729 C CA . LEU A 1 223 ? -50.485 39.561 34.809 1.00 79.75 223 LEU A CA 1
ATOM 1730 C C . LEU A 1 223 ? -51.962 39.945 34.757 1.00 79.75 223 LEU A C 1
ATOM 1732 O O . LEU A 1 223 ? -52.701 39.530 33.862 1.00 79.75 223 LEU A O 1
ATOM 1736 N N . ASN A 1 224 ? -52.370 40.816 35.678 1.00 80.88 224 ASN A N 1
ATOM 1737 C CA . ASN A 1 224 ? -53.712 41.392 35.697 1.00 80.88 224 ASN A CA 1
ATOM 1738 C C . ASN A 1 224 ? -53.879 42.490 34.612 1.00 80.88 224 ASN A C 1
ATOM 1740 O O . ASN A 1 224 ? -54.558 43.484 34.834 1.00 80.88 224 ASN A O 1
ATOM 1744 N N . GLU A 1 225 ? -53.230 42.327 33.457 1.00 81.62 225 GLU A N 1
ATOM 1745 C CA . GLU A 1 225 ? -53.173 43.281 32.348 1.00 81.62 225 GLU A CA 1
ATOM 1746 C C . GLU A 1 225 ? -53.685 42.621 31.064 1.00 81.62 225 GLU A C 1
ATOM 1748 O O . GLU A 1 225 ? -53.449 41.435 30.811 1.00 81.62 225 GLU A O 1
ATOM 1753 N N . ILE A 1 226 ? -54.395 43.394 30.243 1.00 84.88 226 ILE A N 1
ATOM 1754 C CA . ILE A 1 226 ? -54.889 42.938 28.944 1.00 84.88 226 ILE A CA 1
ATOM 1755 C C . ILE A 1 226 ? -53.825 43.143 27.867 1.00 84.88 226 ILE A C 1
ATOM 1757 O O . ILE A 1 226 ? -53.143 44.162 27.815 1.00 84.88 226 ILE A O 1
ATOM 1761 N N . CYS A 1 227 ? -53.697 42.172 26.972 1.00 83.75 227 CYS A N 1
ATOM 1762 C CA . CYS A 1 227 ? -52.859 42.292 25.789 1.00 83.75 227 CYS A CA 1
ATOM 1763 C C . CYS A 1 227 ? -53.378 43.409 24.871 1.00 83.75 227 CYS A C 1
ATOM 1765 O O . CYS A 1 227 ? -54.502 43.320 24.382 1.00 83.75 227 CYS A O 1
ATOM 1767 N N . SER A 1 228 ? -52.554 44.412 24.560 1.00 83.81 228 SER A N 1
ATOM 1768 C CA . SER A 1 228 ? -52.947 45.526 23.679 1.00 83.81 228 SER A CA 1
ATOM 1769 C C . SER A 1 228 ? -53.249 45.101 22.233 1.00 83.81 228 SER A C 1
ATOM 1771 O O . SER A 1 228 ? -53.870 45.857 21.498 1.00 83.81 228 SER A O 1
ATOM 1773 N N . CYS A 1 229 ? -52.811 43.906 21.815 1.00 84.56 229 CYS A N 1
ATOM 1774 C CA . CYS A 1 229 ? -53.052 43.371 20.470 1.00 84.56 229 CYS A CA 1
ATOM 1775 C C . CYS A 1 229 ? -54.380 42.596 20.379 1.00 84.56 229 CYS A C 1
ATOM 1777 O O . CYS A 1 229 ? -55.168 42.824 19.467 1.00 84.56 229 CYS A O 1
ATOM 1779 N N . CYS A 1 230 ? -54.657 41.691 21.329 1.00 87.69 230 CYS A N 1
ATOM 1780 C CA . CYS A 1 230 ? -55.821 40.792 21.258 1.00 87.69 230 CYS A CA 1
ATOM 1781 C C . CYS A 1 230 ? -56.850 40.962 22.388 1.00 87.69 230 CYS A C 1
ATOM 1783 O O . CYS A 1 230 ? -57.845 40.240 22.422 1.00 87.69 230 CYS A O 1
ATOM 1785 N N . GLY A 1 231 ? -56.608 41.857 23.348 1.00 84.69 231 GLY A N 1
ATOM 1786 C CA . GLY A 1 231 ? -57.485 42.118 24.494 1.00 84.69 231 GLY A CA 1
ATOM 1787 C C . GLY A 1 231 ? -57.519 41.018 25.562 1.00 84.69 231 GLY A C 1
ATOM 1788 O O . GLY A 1 231 ? -58.202 41.173 26.571 1.00 84.69 231 GLY A O 1
ATOM 1789 N N . GLN A 1 232 ? -56.798 39.903 25.385 1.00 85.44 232 GLN A N 1
ATOM 1790 C CA . GLN A 1 232 ? -56.815 38.792 26.341 1.00 85.44 232 GLN A CA 1
ATOM 1791 C C . GLN A 1 232 ? -55.896 39.043 27.539 1.00 85.44 232 GLN A C 1
ATOM 1793 O O . GLN A 1 232 ? -54.755 39.483 27.393 1.00 85.44 232 GLN A O 1
ATOM 1798 N N . GLN A 1 233 ? -56.360 38.653 28.724 1.00 87.50 233 GLN A N 1
ATOM 1799 C CA . GLN A 1 233 ? -55.614 38.716 29.978 1.00 87.50 233 GLN A CA 1
ATOM 1800 C C . GLN A 1 233 ? -54.703 37.491 30.165 1.00 87.50 233 GLN A C 1
ATOM 1802 O O . GLN A 1 233 ? -54.848 36.695 31.090 1.00 87.50 233 GLN A O 1
ATOM 1807 N N . LYS A 1 234 ? -53.805 37.287 29.199 1.00 87.94 234 LYS A N 1
ATOM 1808 C CA . LYS A 1 234 ? -52.884 36.139 29.143 1.00 87.94 234 LYS A CA 1
ATOM 1809 C C . LYS A 1 234 ? -51.432 36.575 28.954 1.00 87.94 234 LYS A C 1
ATOM 1811 O O . LYS A 1 234 ? -50.680 35.940 28.215 1.00 87.94 234 LYS A O 1
ATOM 1816 N N . LEU A 1 235 ? -51.055 37.697 29.562 1.00 84.56 235 LEU A N 1
ATOM 1817 C CA . LEU A 1 235 ? -49.684 38.207 29.538 1.00 84.56 235 LEU A CA 1
ATOM 1818 C C . LEU A 1 235 ? -48.850 37.543 30.629 1.00 84.56 235 LEU A C 1
ATOM 1820 O O . LEU A 1 235 ? -49.277 37.494 31.778 1.00 84.56 235 LEU A O 1
ATOM 1824 N N . PHE A 1 236 ? -47.659 37.059 30.292 1.00 86.88 236 PHE A N 1
ATOM 1825 C CA . PHE A 1 236 ? -46.715 36.501 31.259 1.00 86.88 236 PHE A CA 1
ATOM 1826 C C . PHE A 1 236 ? -45.283 36.974 30.964 1.00 86.88 236 PHE A C 1
ATOM 1828 O O . PHE A 1 236 ? -44.955 37.256 29.808 1.00 86.88 236 PHE A O 1
ATOM 1835 N N . PRO A 1 237 ? -44.427 37.122 31.991 1.00 84.06 237 PRO A N 1
ATOM 1836 C CA . PRO A 1 237 ? -43.059 37.595 31.807 1.00 84.06 237 PRO A CA 1
ATOM 1837 C C . PRO A 1 237 ? -42.181 36.540 31.120 1.00 84.06 237 PRO A C 1
ATOM 1839 O O . PRO A 1 237 ? -42.229 35.357 31.453 1.00 84.06 237 PRO A O 1
ATOM 1842 N N . VAL A 1 238 ? -41.326 36.992 30.204 1.00 82.38 238 VAL A N 1
ATOM 1843 C CA . VAL A 1 238 ? -40.276 36.211 29.536 1.00 82.38 238 VAL A CA 1
ATOM 1844 C C . VAL A 1 238 ? -38.975 37.015 29.616 1.00 82.38 238 VAL A C 1
ATOM 1846 O O . VAL A 1 238 ? -38.692 37.879 28.785 1.00 82.38 238 VAL A O 1
ATOM 1849 N N . GLY A 1 239 ? -38.186 36.775 30.667 1.00 82.25 239 GLY A N 1
ATOM 1850 C CA . GLY A 1 239 ? -36.998 37.581 30.965 1.00 82.25 239 GLY A CA 1
ATOM 1851 C C . GLY A 1 239 ? -37.370 39.026 31.320 1.00 82.25 239 GLY A C 1
ATOM 1852 O O . GLY A 1 239 ? -38.103 39.252 32.278 1.00 82.25 239 GLY A O 1
ATOM 1853 N N . ASN A 1 240 ? -36.879 39.993 30.538 1.00 80.75 240 ASN A N 1
ATOM 1854 C CA . ASN A 1 240 ? -37.171 41.426 30.718 1.00 80.75 240 ASN A CA 1
ATOM 1855 C C . ASN A 1 240 ? -38.375 41.915 29.888 1.00 80.75 240 ASN A C 1
ATOM 1857 O O . ASN A 1 240 ? -38.702 43.101 29.929 1.00 80.75 240 ASN A O 1
ATOM 1861 N N . LYS A 1 241 ? -39.005 41.013 29.127 1.00 83.69 241 LYS A N 1
ATOM 1862 C CA . LYS A 1 241 ? -40.152 41.282 28.256 1.00 83.69 241 LYS A CA 1
ATOM 1863 C C . LYS A 1 241 ? -41.397 40.568 28.771 1.00 83.69 241 LYS A C 1
ATOM 1865 O O . LYS A 1 241 ? -41.323 39.742 29.680 1.00 83.69 241 LYS A O 1
ATOM 1870 N N . TYR A 1 242 ? -42.532 40.837 28.148 1.00 85.25 242 TYR A N 1
ATOM 1871 C CA . TYR A 1 242 ? -43.785 40.119 28.364 1.00 85.25 242 TYR A CA 1
ATOM 1872 C C . TYR A 1 242 ? -44.265 39.516 27.059 1.00 85.25 242 TYR A C 1
ATOM 1874 O O . TYR A 1 242 ? -44.050 40.097 26.004 1.00 85.25 242 TYR A O 1
ATOM 1882 N N . MET A 1 243 ? -44.928 38.368 27.125 1.00 87.56 243 MET A N 1
ATOM 1883 C CA . MET A 1 243 ? -45.512 37.716 25.958 1.00 87.56 243 MET A CA 1
ATOM 1884 C C . MET A 1 243 ? -46.980 37.388 26.221 1.00 87.56 243 MET A C 1
ATOM 1886 O O . MET A 1 243 ? -47.345 36.989 27.329 1.00 87.56 243 MET A O 1
ATOM 1890 N N . CYS A 1 244 ? -47.835 37.570 25.215 1.00 87.00 244 CYS A N 1
ATOM 1891 C CA . CYS A 1 244 ? -49.232 37.154 25.280 1.00 87.00 244 CYS A CA 1
ATOM 1892 C C . CYS A 1 244 ? -49.392 35.729 24.762 1.00 87.00 244 CYS A C 1
ATOM 1894 O O . CYS A 1 244 ? -49.146 35.477 23.592 1.00 87.00 244 CYS A O 1
ATOM 1896 N N . GLN A 1 245 ? -49.925 34.819 25.575 1.00 89.69 245 GLN A N 1
ATOM 1897 C CA . GLN A 1 245 ? -50.186 33.447 25.123 1.00 89.69 245 GLN A CA 1
ATOM 1898 C C . GLN A 1 245 ? -51.304 33.344 24.064 1.00 89.69 245 GLN A C 1
ATOM 1900 O O . GLN A 1 245 ? -51.451 32.321 23.408 1.00 89.69 245 GLN A O 1
ATOM 1905 N N . GLY A 1 246 ? -52.160 34.364 23.944 1.00 86.44 246 GLY A N 1
ATOM 1906 C CA . GLY A 1 246 ? -53.295 34.346 23.017 1.00 86.44 246 GLY A CA 1
ATOM 1907 C C . GLY A 1 246 ? -52.938 34.709 21.575 1.00 86.44 246 GLY A C 1
ATOM 1908 O O . GLY A 1 246 ? -53.636 34.280 20.662 1.00 86.44 246 GLY A O 1
ATOM 1909 N N . CYS A 1 247 ? -51.892 35.513 21.371 1.00 88.81 247 CYS A N 1
ATOM 1910 C CA . CYS A 1 247 ? -51.518 36.041 20.052 1.00 88.81 247 CYS A CA 1
ATOM 1911 C C . CYS A 1 247 ? -50.003 36.131 19.816 1.00 88.81 247 CYS A C 1
ATOM 1913 O O . CYS A 1 247 ? -49.585 36.693 18.809 1.00 88.81 247 CYS A O 1
ATOM 1915 N N . ASP A 1 248 ? -49.192 35.644 20.757 1.00 88.00 248 ASP A N 1
ATOM 1916 C CA . ASP A 1 248 ? -47.725 35.647 20.728 1.00 88.00 248 ASP A CA 1
ATOM 1917 C C . ASP A 1 248 ? -47.061 37.032 20.590 1.00 88.00 248 ASP A C 1
ATOM 1919 O O . ASP A 1 248 ? -45.865 37.140 20.325 1.00 88.00 248 ASP A O 1
ATOM 1923 N N . ALA A 1 249 ? -47.806 38.118 20.833 1.00 83.44 249 ALA A N 1
ATOM 1924 C CA . ALA A 1 249 ? -47.252 39.470 20.871 1.00 83.44 249 ALA A CA 1
ATOM 1925 C C . ALA A 1 249 ? -46.292 39.650 22.061 1.00 83.44 249 ALA A C 1
ATOM 1927 O O . ALA A 1 249 ? -46.612 39.247 23.185 1.00 83.44 249 ALA A O 1
ATOM 1928 N N . ILE A 1 250 ? -45.142 40.288 21.814 1.00 86.81 250 ILE A N 1
ATOM 1929 C CA . ILE A 1 250 ? -44.087 40.551 22.803 1.00 86.81 250 ILE A CA 1
ATOM 1930 C C . ILE A 1 250 ? -44.047 42.049 23.139 1.00 86.81 250 ILE A C 1
ATOM 1932 O O . ILE A 1 250 ? -44.018 42.882 22.236 1.00 86.81 250 ILE A O 1
ATOM 1936 N N . TYR A 1 251 ? -43.997 42.381 24.429 1.00 78.75 251 TYR A N 1
ATOM 1937 C CA . TYR A 1 251 ? -44.005 43.741 24.971 1.00 78.75 251 TYR A CA 1
ATOM 1938 C C . TYR A 1 251 ? -42.759 44.017 25.812 1.00 78.75 251 TYR A C 1
ATOM 1940 O O . TYR A 1 251 ? -42.312 43.153 26.567 1.00 78.75 251 TYR A O 1
ATOM 1948 N N . ASP A 1 252 ? -42.247 45.243 25.744 1.00 79.81 252 ASP A N 1
ATOM 1949 C CA . ASP A 1 252 ? -41.285 45.770 26.713 1.00 79.81 252 ASP A CA 1
ATOM 1950 C C . ASP A 1 252 ? -42.042 46.511 27.837 1.00 79.81 252 ASP A C 1
ATOM 1952 O O . ASP A 1 252 ? -43.133 47.033 27.627 1.00 79.81 252 ASP A O 1
ATOM 1956 N N . ARG A 1 253 ? -41.504 46.500 29.067 1.00 60.22 253 ARG A N 1
ATOM 1957 C CA . ARG A 1 253 ? -42.201 46.903 30.316 1.00 60.22 253 ARG A CA 1
ATOM 1958 C C . ARG A 1 253 ? -42.670 48.367 30.369 1.00 60.22 253 ARG A C 1
ATOM 1960 O O . ARG A 1 253 ? -43.422 48.721 31.271 1.00 60.22 253 ARG A O 1
ATOM 1967 N N . PHE A 1 254 ? -42.228 49.202 29.436 1.00 51.91 254 PHE A N 1
ATOM 1968 C CA . PHE A 1 254 ? -42.657 50.587 29.300 1.00 51.91 254 PHE A CA 1
ATOM 1969 C C . PHE A 1 254 ? -43.489 50.719 28.027 1.00 51.91 254 PHE A C 1
ATOM 1971 O O . PHE A 1 254 ? -42.970 50.619 26.919 1.00 51.91 254 PHE A O 1
ATOM 1978 N N . GLN A 1 255 ? -44.796 50.928 28.198 1.00 55.47 255 GLN A N 1
ATOM 1979 C CA . GLN A 1 255 ? -45.618 51.537 27.160 1.00 55.47 255 GLN A CA 1
ATOM 1980 C C . GLN A 1 255 ? -45.202 53.009 27.075 1.00 55.47 255 GLN A C 1
ATOM 1982 O O . GLN A 1 255 ? -45.827 53.870 27.695 1.00 55.47 255 GLN A O 1
ATOM 1987 N N . ASP A 1 256 ? -44.112 53.296 26.363 1.00 48.34 256 ASP A N 1
ATOM 1988 C CA . ASP A 1 256 ? -43.903 54.642 25.840 1.00 48.34 256 ASP A CA 1
ATOM 1989 C C . ASP A 1 256 ? -45.119 54.915 24.955 1.00 48.34 256 ASP A C 1
ATOM 1991 O O . ASP A 1 256 ? -45.400 54.148 24.035 1.00 48.34 256 ASP A O 1
ATOM 1995 N N . GLY A 1 257 ? -45.930 55.896 25.355 1.00 50.91 257 GLY A N 1
ATOM 1996 C CA . GLY A 1 257 ? -47.289 56.151 24.873 1.00 50.91 257 GLY A CA 1
ATOM 1997 C C . GLY A 1 257 ? -47.403 56.598 23.415 1.00 50.91 257 GLY A C 1
ATOM 1998 O O . GLY A 1 257 ? -48.198 57.488 23.118 1.00 50.91 257 GLY A O 1
ATOM 1999 N N . ASP A 1 258 ? -46.651 55.988 22.509 1.00 47.09 258 ASP A N 1
ATOM 2000 C CA . ASP A 1 258 ? -46.767 56.197 21.081 1.00 47.09 258 ASP A CA 1
ATOM 2001 C C . ASP A 1 258 ? -47.973 55.413 20.558 1.00 47.09 258 ASP A C 1
ATOM 2003 O O . ASP A 1 258 ? -48.046 54.181 20.607 1.00 47.09 258 ASP A O 1
ATOM 2007 N N . GLN A 1 259 ? -48.967 56.157 20.073 1.00 39.03 259 GLN A N 1
ATOM 2008 C CA . GLN A 1 259 ? -50.073 55.576 19.331 1.00 39.03 259 GLN A CA 1
ATOM 2009 C C . GLN A 1 259 ? -49.556 55.008 18.010 1.00 39.03 259 GLN A C 1
ATOM 2011 O O . GLN A 1 259 ? -48.849 55.684 17.264 1.00 39.03 259 GLN A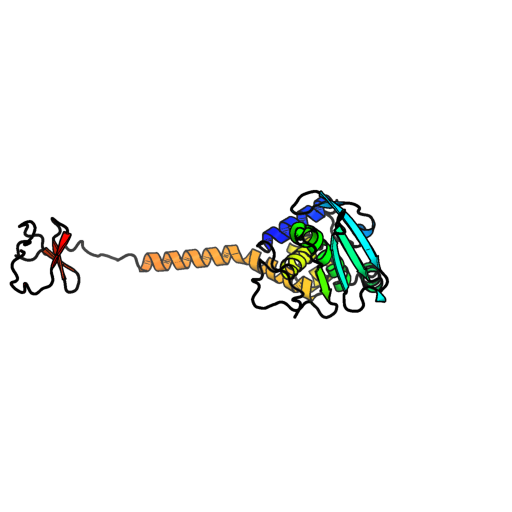 O 1
ATOM 2016 N N . VAL A 1 260 ? -49.954 53.772 17.716 1.00 42.72 260 VAL A N 1
ATOM 2017 C CA . VAL A 1 260 ? -49.744 53.136 16.415 1.00 42.72 260 VAL A CA 1
ATOM 2018 C C . VAL A 1 260 ? -50.489 53.961 15.357 1.00 42.72 260 VAL A C 1
ATOM 2020 O O . VAL A 1 260 ? -51.720 54.015 15.386 1.00 42.72 260 VAL A O 1
ATOM 2023 N N . GLN A 1 261 ? -49.746 54.620 14.464 1.00 37.44 261 GLN A N 1
ATOM 2024 C CA . GLN A 1 261 ? -50.243 55.057 13.153 1.00 37.44 261 GLN A CA 1
ATOM 2025 C C . GLN A 1 261 ? -50.035 53.945 12.129 1.00 37.44 261 GLN A C 1
ATOM 2027 O O . GLN A 1 261 ? -48.958 53.307 12.171 1.00 37.44 261 GLN A O 1
#

Organism: NCBI:txid83627

Secondary structure (DSSP, 8-state):
---SS-B-----HHHHHHHHHHHHHHTT-TT-SS--GGGGGG-SEEEETTEEEEEEEEEE-GGGSSSEEEEEEE-SSSEEEEEEHHHHHHHHTT-HHHHHHHHHHHHHHHH-HHHHHTT--EEEETT-----TTS-GGGBHHHHHHHHHHHHHS-HHHHTT--SHHHHHHHHT--HHHHHHHHHHHHHHHHHHHHHHHHHHHHHHHHHHHS-S----------SS--TTT--S-EEEETTEEEETTT--EEES--------